Protein AF-A0AAJ1MFQ2-F1 (afdb_monomer)

Solvent-accessible surface area (backbone atoms only — not comparable to full-atom values): 15755 Å² total; per-residue (Å²): 130,86,48,74,68,54,57,50,48,66,67,68,47,83,74,76,91,81,82,83,78,86,88,70,93,84,74,52,62,69,73,56,49,55,55,45,68,79,40,50,84,77,40,92,78,50,59,93,95,64,61,63,75,52,48,48,46,32,35,30,49,16,36,54,46,47,71,32,80,90,41,64,89,54,57,68,78,81,45,39,71,62,48,48,60,45,40,79,73,59,38,75,91,30,86,70,53,60,92,68,34,49,67,46,18,49,52,26,22,54,52,36,48,70,70,41,69,79,72,70,74,81,58,57,46,52,70,67,58,29,52,50,54,44,50,38,46,50,44,37,54,50,30,40,52,49,47,56,56,58,39,63,75,67,53,71,70,69,65,27,54,54,52,52,52,51,48,55,48,42,51,52,54,40,56,51,50,50,51,52,36,46,76,38,59,20,77,74,74,76,82,66,88,32,83,73,56,58,68,62,44,61,70,64,61,67,69,65,55,97,63,84,57,71,66,48,39,50,51,53,46,41,54,36,42,51,57,34,36,53,38,39,57,58,53,65,73,45,97,60,60,67,74,57,45,54,50,47,51,56,50,38,53,52,39,50,53,52,44,51,52,52,54,49,44,56,74,76,76,106

Nearest PDB structures (foldseek):
  4dyu-assembly1_K  TM=7.397E-01  e=1.816E-01  Yersinia pestis KIM10+
  4dyu-assembly1_H  TM=8.228E-01  e=3.560E-01  Yersinia pestis KIM10+
  7tmv-assembly1_B  TM=7.861E-01  e=3.112E-01  Klebsiella pneumoniae subsp. pneumoniae HS11286
  2gs4-assembly1_A  TM=7.897E-01  e=3.724E-01  Escherichia coli
  1moj-assembly1_A  TM=5.820E-01  e=1.212E-01  Halobacterium salinarum

pLDDT: mean 73.15, std 17.74, range [26.27, 94.06]

Foldseek 3Di:
DQDPVNVVVVVPPDDDPDDDDDDDDDQDPVVQLVVCQVPVCVDPLDDPPDHCLLQSLLLSLLLVQLVDPVCVPPDCVVCLVVSQVVCVVRSVPHPDHCVSRVVSSNVSNVVNCVVVPSDPPQLQPDPVLLVLLLVLLLLLVLLLVLLVVLCVVNDDDPLSVLSVVVSVVSVVLSVVSQVVCVVNNRDRDDPPPPPPVSVVPVVVVVLPPPDDDSVSSLVSNLVSLVVSLVSLVVSLPDPDDPVNNVSSVVVSVVSVVSNVVSVVCVVPVD

Sequence (270 aa):
MPTVLSNLWQKAKPARPGVMYPSTPRKLGEPVDAYWHDRYFLEPYFVPGRGYDQYRPAYALGWKASLSPEHAQQDFESAEARLEERWEQERGGSLLHWNQVREAVEASWLQARRRTPAQPAASTLELQTTALLNAVLALGRQAHVRLGECMDPMPQGLIGQVLARHFNASQVLVDDLERAIDANGGVVLPVRDSRAALRRNAFWDGLLGREEGADYVLDQAESCQQQWLSAYEAAEQARLPRALSEILHRQSLMLRGHIEAIHWLRRYML

Secondary structure (DSSP, 8-state):
---HHHHHHHHHSPPPS--PPPP----S-HHHHHHHHTTGGGSTT--TT--HHHHHHHHHHHHHHHT-GGGTT--HHHHHHHHHHHHHHH-TT----HHHHHHHHHHHHHHHHHHS-S--------HHHHHHHHHHHHHHHHHHHHHHHHTSSPPPHHHHHHHHHHHHHHHHHHHHHHHHHHHTT--PPP---THHHHTT-HHHHHT--S--SHHHHHHHHHHHHHHHHHHHHHHHTS---HHHHHHHHHHHHHHHHHHHHHHHHHHHH-

Structure (mmCIF, N/CA/C/O backbone):
data_AF-A0AAJ1MFQ2-F1
#
_entry.id   AF-A0AAJ1MFQ2-F1
#
loop_
_atom_site.group_PDB
_atom_site.id
_atom_site.type_symbol
_atom_site.label_atom_id
_atom_site.label_alt_id
_atom_site.label_comp_id
_atom_site.label_asym_id
_atom_site.label_entity_id
_atom_site.label_seq_id
_atom_site.pdbx_PDB_ins_code
_atom_site.Cartn_x
_atom_site.Cartn_y
_atom_site.Cartn_z
_atom_site.occupancy
_atom_site.B_iso_or_equiv
_atom_site.auth_seq_id
_atom_site.auth_comp_id
_atom_site.auth_asym_id
_atom_site.auth_atom_id
_atom_site.pdbx_PDB_model_num
ATOM 1 N N . MET A 1 1 ? 9.125 9.462 -32.728 1.00 34.38 1 MET A N 1
ATOM 2 C CA . MET A 1 1 ? 7.720 9.250 -32.318 1.00 34.38 1 MET A CA 1
ATOM 3 C C . MET A 1 1 ? 7.716 8.913 -30.837 1.00 34.38 1 MET A C 1
ATOM 5 O O . MET A 1 1 ? 8.451 8.001 -30.478 1.00 34.38 1 MET A O 1
ATOM 9 N N . PRO A 1 2 ? 6.999 9.649 -29.972 1.00 37.97 2 PRO A N 1
ATOM 10 C CA . PRO A 1 2 ? 6.938 9.313 -28.552 1.00 37.97 2 PRO A CA 1
ATOM 11 C C . PRO A 1 2 ? 6.258 7.949 -28.374 1.00 37.97 2 PRO A C 1
ATOM 13 O O . PRO A 1 2 ? 5.146 7.727 -28.851 1.00 37.97 2 PRO A O 1
ATOM 16 N N . THR A 1 3 ? 6.962 7.013 -27.739 1.00 45.00 3 THR A N 1
ATOM 17 C CA . THR A 1 3 ? 6.484 5.651 -27.473 1.00 45.00 3 THR A CA 1
ATOM 18 C C . THR A 1 3 ? 5.290 5.689 -26.516 1.00 45.00 3 THR A C 1
ATOM 20 O O . THR A 1 3 ? 5.179 6.596 -25.692 1.00 45.00 3 THR A O 1
ATOM 23 N N . VAL A 1 4 ? 4.420 4.677 -26.562 1.00 37.88 4 VAL A N 1
ATOM 24 C CA . VAL A 1 4 ? 3.258 4.528 -25.659 1.00 37.88 4 VAL A CA 1
ATOM 25 C C . VAL A 1 4 ? 3.642 4.732 -24.181 1.00 37.88 4 VAL A C 1
ATOM 27 O O . VAL A 1 4 ? 2.923 5.403 -23.448 1.00 37.88 4 VAL A O 1
ATOM 30 N N . LEU A 1 5 ? 4.828 4.267 -23.772 1.00 32.31 5 LEU A N 1
ATOM 31 C CA . LEU A 1 5 ? 5.380 4.450 -22.422 1.00 32.31 5 LEU A CA 1
ATOM 32 C C . LEU A 1 5 ? 5.738 5.914 -22.083 1.00 32.31 5 LEU A C 1
ATOM 34 O O . LEU A 1 5 ? 5.529 6.345 -20.954 1.00 32.31 5 LEU A O 1
ATOM 38 N N . SER A 1 6 ? 6.203 6.704 -23.056 1.00 35.91 6 SER A N 1
ATOM 39 C CA . SER A 1 6 ? 6.508 8.136 -22.883 1.00 35.91 6 SER A CA 1
ATOM 40 C C . SER A 1 6 ? 5.231 8.963 -22.685 1.00 35.91 6 SER A C 1
ATOM 42 O O . SER A 1 6 ? 5.178 9.842 -21.824 1.00 35.91 6 SER A O 1
ATOM 44 N N . ASN A 1 7 ? 4.161 8.611 -23.404 1.00 38.31 7 ASN A N 1
ATOM 45 C CA . ASN A 1 7 ? 2.847 9.238 -23.244 1.00 38.31 7 ASN A CA 1
ATOM 46 C C . ASN A 1 7 ? 2.175 8.860 -21.913 1.00 38.31 7 ASN A C 1
ATOM 48 O O . ASN A 1 7 ? 1.492 9.688 -21.311 1.00 38.31 7 ASN A O 1
ATOM 52 N N . LEU A 1 8 ? 2.372 7.626 -21.435 1.00 37.34 8 LEU A N 1
ATOM 53 C CA . LEU A 1 8 ? 1.883 7.190 -20.124 1.00 37.34 8 LEU A CA 1
ATOM 54 C C . LEU A 1 8 ? 2.630 7.891 -18.980 1.00 37.34 8 LEU A C 1
ATOM 56 O O . LEU A 1 8 ? 1.993 8.322 -18.023 1.00 37.34 8 LEU A O 1
ATOM 60 N N . TRP A 1 9 ? 3.941 8.105 -19.112 1.00 37.09 9 TRP A N 1
ATOM 61 C CA . TRP A 1 9 ? 4.741 8.856 -18.138 1.00 37.09 9 TRP A CA 1
ATOM 62 C C . TRP A 1 9 ? 4.375 10.348 -18.083 1.00 37.09 9 TRP A C 1
ATOM 64 O O . TRP A 1 9 ? 4.228 10.909 -17.000 1.00 37.09 9 TRP A O 1
ATOM 74 N N . GLN A 1 10 ? 4.128 10.991 -19.231 1.00 42.00 10 GLN A N 1
ATOM 75 C CA . GLN A 1 10 ? 3.648 12.381 -19.256 1.00 42.00 10 GLN A CA 1
ATOM 76 C C . GLN A 1 10 ? 2.277 12.552 -18.584 1.00 42.00 10 GLN A C 1
ATOM 78 O O . GLN A 1 10 ? 2.027 13.593 -17.980 1.00 42.00 10 GLN A O 1
ATOM 83 N N . LYS A 1 11 ? 1.407 11.536 -18.665 1.00 41.75 11 LYS A N 1
ATOM 84 C CA . LYS A 1 11 ? 0.091 11.520 -18.005 1.00 41.75 11 LYS A CA 1
ATOM 85 C C . LYS A 1 11 ? 0.152 11.167 -16.517 1.00 41.75 11 LYS A C 1
ATOM 87 O O . LYS A 1 11 ? -0.682 11.652 -15.764 1.00 41.75 11 LYS A O 1
ATOM 92 N N . ALA A 1 12 ? 1.112 10.340 -16.103 1.00 33.56 12 ALA A N 1
ATOM 93 C CA . ALA A 1 12 ? 1.303 9.923 -14.711 1.00 33.56 12 ALA A CA 1
ATOM 94 C C . ALA A 1 12 ? 2.086 10.944 -13.867 1.00 33.56 12 ALA A C 1
ATOM 96 O O . ALA A 1 12 ? 2.207 10.789 -12.653 1.00 33.56 12 ALA A O 1
ATOM 97 N N . LYS A 1 13 ? 2.619 11.998 -14.494 1.00 31.72 13 LYS A N 1
ATOM 98 C CA . LYS A 1 13 ? 3.282 13.098 -13.795 1.00 31.72 13 LYS A CA 1
ATOM 99 C C . LYS A 1 13 ? 2.280 13.760 -12.834 1.00 31.72 13 LYS A C 1
ATOM 101 O O . LYS A 1 13 ? 1.165 14.058 -13.267 1.00 31.72 13 LYS A O 1
ATOM 106 N N . PRO A 1 14 ? 2.636 14.013 -11.559 1.00 31.67 14 PRO A N 1
ATOM 107 C CA . PRO A 1 14 ? 1.707 14.616 -10.613 1.00 31.67 14 PRO A CA 1
ATOM 108 C C . PRO A 1 14 ? 1.209 15.954 -11.163 1.00 31.67 14 PRO A C 1
ATOM 110 O O . PRO A 1 14 ? 1.996 16.839 -11.516 1.00 31.67 14 PRO A O 1
ATOM 113 N N . ALA A 1 15 ? -0.113 16.071 -11.284 1.00 37.47 15 ALA A N 1
ATOM 114 C CA . ALA A 1 15 ? -0.756 17.290 -11.736 1.00 37.47 15 ALA A CA 1
ATOM 115 C C . ALA A 1 15 ? -0.402 18.440 -10.784 1.00 37.47 15 ALA A C 1
ATOM 117 O O . ALA A 1 15 ? -0.346 18.268 -9.564 1.00 37.47 15 ALA A O 1
ATOM 118 N N . ARG A 1 16 ? -0.178 19.635 -11.342 1.00 31.39 16 ARG A N 1
ATOM 119 C CA . ARG A 1 16 ? -0.080 20.854 -10.533 1.00 31.39 16 ARG A CA 1
ATOM 120 C C . ARG A 1 16 ? -1.364 20.986 -9.698 1.00 31.39 16 ARG A C 1
ATOM 122 O O . ARG A 1 16 ? -2.448 20.813 -10.260 1.00 31.39 16 ARG A O 1
ATOM 129 N N . PRO A 1 17 ? -1.271 21.298 -8.397 1.00 31.97 17 PRO A N 1
ATOM 130 C CA . PRO A 1 17 ? -2.449 21.438 -7.553 1.00 31.97 17 PRO A CA 1
ATOM 131 C C . PRO A 1 17 ? -3.255 22.643 -8.042 1.00 31.97 17 PRO A C 1
ATOM 133 O O . PRO A 1 17 ? -2.785 23.774 -7.943 1.00 31.97 17 PRO A O 1
ATOM 136 N N . GLY A 1 18 ? -4.439 22.416 -8.618 1.00 37.75 18 GLY A N 1
ATOM 137 C CA . GLY A 1 18 ? -5.292 23.539 -9.012 1.00 37.75 18 GLY A CA 1
ATOM 138 C C . GLY A 1 18 ? -6.350 23.321 -10.088 1.00 37.75 18 GLY A C 1
ATOM 139 O O . GLY A 1 18 ? -6.697 24.300 -10.739 1.00 37.75 18 GLY A O 1
ATOM 140 N N . VAL A 1 19 ? -6.892 22.116 -10.299 1.00 32.09 19 VAL A N 1
ATOM 141 C CA . VAL A 1 19 ? -8.081 21.979 -11.163 1.00 32.09 19 VAL A CA 1
ATOM 142 C C . VAL A 1 19 ? -9.198 21.266 -10.412 1.00 32.09 19 VAL A C 1
ATOM 144 O O . VAL A 1 19 ? -9.144 20.073 -10.134 1.00 32.09 19 VAL A O 1
ATOM 147 N N . MET A 1 20 ? -10.182 22.077 -10.041 1.00 26.27 20 MET A N 1
ATOM 148 C CA . MET A 1 20 ? -11.400 21.763 -9.308 1.00 26.27 20 MET A CA 1
ATOM 149 C C . MET A 1 20 ? -12.446 21.196 -10.283 1.00 26.27 20 MET A C 1
ATOM 151 O O . MET A 1 20 ? -12.723 21.821 -11.307 1.00 26.27 20 MET A O 1
ATOM 155 N N . TYR A 1 21 ? -13.029 20.032 -9.981 1.00 29.11 21 TYR A N 1
ATOM 156 C CA . TYR A 1 21 ? -14.172 19.494 -10.730 1.00 29.11 21 TYR A CA 1
ATOM 157 C C . TYR A 1 21 ? -15.498 20.048 -10.178 1.00 29.11 21 TYR A C 1
ATOM 159 O O . TYR A 1 21 ? -15.615 20.247 -8.966 1.00 29.11 21 TYR A O 1
ATOM 167 N N . PRO A 1 22 ? -16.499 20.311 -11.042 1.00 31.11 22 PRO A N 1
ATOM 168 C CA . PRO A 1 22 ? -17.776 20.877 -10.629 1.00 31.11 22 PRO A CA 1
ATOM 169 C C . PRO A 1 22 ? -18.637 19.873 -9.850 1.00 31.11 22 PRO A C 1
ATOM 171 O O . PRO A 1 22 ? -18.707 18.684 -10.155 1.00 31.11 22 PRO A O 1
ATOM 174 N N . SER A 1 23 ? -19.301 20.410 -8.832 1.00 37.22 23 SER A N 1
ATOM 175 C CA . SER A 1 23 ? -20.054 19.734 -7.779 1.00 37.22 23 SER A CA 1
ATOM 176 C C . SER A 1 23 ? -21.233 18.886 -8.278 1.00 37.22 23 SER A C 1
ATOM 178 O O . SER A 1 23 ? -22.144 19.390 -8.930 1.00 37.22 23 SER A O 1
ATOM 180 N N . THR A 1 24 ? -21.277 17.620 -7.860 1.00 32.47 24 THR A N 1
ATOM 181 C CA . THR A 1 24 ? -22.464 16.737 -7.878 1.00 32.47 24 THR A CA 1
ATOM 182 C C . THR A 1 24 ? -22.773 16.337 -6.425 1.00 32.47 24 THR A C 1
ATOM 184 O O . THR A 1 24 ? -21.846 16.273 -5.613 1.00 32.47 24 THR A O 1
ATOM 187 N N . PRO A 1 25 ? -24.045 16.149 -6.021 1.00 35.34 25 PRO A N 1
ATOM 188 C CA . PRO A 1 25 ? -24.422 16.156 -4.611 1.00 35.34 25 PRO A CA 1
ATOM 189 C C . PRO A 1 25 ? -23.747 15.026 -3.820 1.00 35.34 25 PRO A C 1
ATOM 191 O O . PRO A 1 25 ? -23.777 13.850 -4.173 1.00 35.34 25 PRO A O 1
ATOM 194 N N . ARG A 1 26 ? -23.119 15.447 -2.725 1.00 45.84 26 ARG A N 1
ATOM 195 C CA . ARG A 1 26 ? -22.241 14.701 -1.822 1.00 45.84 26 ARG A CA 1
ATOM 196 C C . ARG A 1 26 ? -23.046 13.722 -0.960 1.00 45.84 26 ARG A C 1
ATOM 198 O O . ARG A 1 26 ? -23.895 14.193 -0.209 1.00 45.84 26 ARG A O 1
ATOM 205 N N . LYS A 1 27 ? -22.761 12.407 -1.010 1.00 52.34 27 LYS A N 1
ATOM 206 C CA . LYS A 1 27 ? -23.030 11.439 0.091 1.00 52.34 27 LYS A CA 1
ATOM 207 C C . LYS A 1 27 ? -22.386 10.050 -0.112 1.00 52.34 27 LYS A C 1
ATOM 209 O O . LYS A 1 27 ? -23.034 9.016 -0.014 1.00 52.34 27 LYS A O 1
ATOM 214 N N . LEU A 1 28 ? -21.076 10.054 -0.307 1.00 51.44 28 LEU A N 1
ATOM 215 C CA . LEU A 1 28 ? -20.120 9.011 0.078 1.00 51.44 28 LEU A CA 1
ATOM 216 C C . LEU A 1 28 ? -18.816 9.783 0.349 1.00 51.44 28 LEU A C 1
ATOM 218 O O . LEU A 1 28 ? -18.631 10.849 -0.245 1.00 51.44 28 LEU A O 1
ATOM 222 N N . GLY A 1 29 ? -17.960 9.367 1.289 1.00 60.44 29 GLY A N 1
ATOM 223 C CA . GLY A 1 29 ? -16.650 10.023 1.401 1.00 60.44 29 GLY A CA 1
ATOM 224 C C . GLY A 1 29 ? -15.985 9.940 0.026 1.00 60.44 29 GLY A C 1
ATOM 225 O O . GLY A 1 29 ? -15.919 8.839 -0.505 1.00 60.44 29 GLY A O 1
ATOM 226 N N . GLU A 1 30 ? -15.569 11.055 -0.583 1.00 55.62 30 GLU A N 1
ATOM 227 C CA . GLU A 1 30 ? -14.939 11.076 -1.921 1.00 55.62 30 GLU A CA 1
ATOM 228 C C . GLU A 1 30 ? -13.941 9.920 -2.164 1.00 55.62 30 GLU A C 1
ATOM 230 O O . GLU A 1 30 ? -14.039 9.274 -3.209 1.00 55.62 30 GLU A O 1
ATOM 235 N N . PRO A 1 31 ? -13.063 9.547 -1.204 1.00 63.38 31 PRO A N 1
ATOM 236 C CA . PRO A 1 31 ? -12.177 8.390 -1.376 1.00 63.38 31 PRO A CA 1
ATOM 237 C C . PRO A 1 31 ? -12.881 7.020 -1.424 1.00 63.38 31 PRO A C 1
ATOM 239 O O . PRO A 1 31 ? -12.347 6.080 -2.007 1.00 63.38 31 PRO A O 1
ATOM 242 N N . VAL A 1 32 ? -14.056 6.865 -0.812 1.00 67.94 32 VAL A N 1
ATOM 243 C CA . VAL A 1 32 ? -14.838 5.615 -0.804 1.00 67.94 32 VAL A CA 1
ATOM 244 C C . VAL A 1 32 ? -15.626 5.452 -2.107 1.00 67.94 32 VAL A C 1
ATOM 246 O O . VAL A 1 32 ? -15.706 4.341 -2.622 1.00 67.94 32 VAL A O 1
ATOM 249 N N . ASP A 1 33 ? -16.148 6.543 -2.673 1.00 74.31 33 ASP A N 1
ATOM 250 C CA . ASP A 1 33 ? -16.842 6.518 -3.971 1.00 74.31 33 ASP A CA 1
ATOM 251 C C . ASP A 1 33 ? -15.877 6.151 -5.099 1.00 74.31 33 ASP A C 1
ATOM 253 O O . ASP A 1 33 ? -16.145 5.223 -5.855 1.00 74.31 33 ASP A O 1
ATOM 257 N N . ALA A 1 34 ? -14.704 6.793 -5.143 1.00 70.88 34 ALA A N 1
ATOM 258 C CA . ALA A 1 34 ? -13.649 6.442 -6.093 1.00 70.88 34 ALA A CA 1
ATOM 259 C C . ALA A 1 34 ? -13.183 4.984 -5.917 1.00 70.88 34 ALA A C 1
ATOM 261 O O . ALA A 1 34 ? -13.040 4.248 -6.889 1.00 70.88 34 ALA A O 1
ATOM 262 N N . TYR A 1 35 ? -13.016 4.533 -4.666 1.00 76.38 35 TYR A N 1
ATOM 263 C CA . TYR A 1 35 ? -12.590 3.163 -4.369 1.00 76.38 35 TYR A CA 1
ATOM 264 C C . TYR A 1 35 ? -13.527 2.102 -4.958 1.00 76.38 35 TYR A C 1
ATOM 266 O O . TYR A 1 35 ? -13.032 1.109 -5.498 1.00 76.38 35 TYR A O 1
ATOM 274 N N . TRP A 1 36 ? -14.843 2.292 -4.814 1.00 82.38 36 TRP A N 1
ATOM 275 C CA . TRP A 1 36 ? -15.850 1.352 -5.308 1.00 82.38 36 TRP A CA 1
ATOM 276 C C . TRP A 1 36 ? -16.109 1.511 -6.804 1.00 82.38 36 TRP A C 1
ATOM 278 O O . TRP A 1 36 ? -16.309 0.505 -7.482 1.00 82.38 36 TRP A O 1
ATOM 288 N N . HIS A 1 37 ? -16.028 2.729 -7.340 1.00 80.19 37 HIS A N 1
ATOM 289 C CA . HIS A 1 37 ? -16.146 2.976 -8.777 1.00 80.19 37 HIS A CA 1
ATOM 290 C C . HIS A 1 37 ? -15.127 2.168 -9.592 1.00 80.19 37 HIS A C 1
ATOM 292 O O . HIS A 1 37 ? -15.478 1.565 -10.605 1.00 80.19 37 HIS A O 1
ATOM 298 N N . ASP A 1 38 ? -13.893 2.071 -9.099 1.00 77.56 38 ASP A N 1
ATOM 299 C CA . ASP A 1 38 ? -12.813 1.351 -9.778 1.00 77.56 38 ASP A CA 1
ATOM 300 C C . ASP A 1 38 ? -12.847 -0.173 -9.560 1.00 77.56 38 ASP A C 1
ATOM 302 O O . ASP A 1 38 ? -12.045 -0.892 -10.156 1.00 77.56 38 ASP A O 1
ATOM 306 N N . ARG A 1 39 ? -13.720 -0.685 -8.679 1.00 78.19 39 ARG A N 1
ATOM 307 C CA . ARG A 1 39 ? -13.686 -2.092 -8.231 1.00 78.19 39 ARG A CA 1
ATOM 308 C C . ARG A 1 39 ? -14.999 -2.852 -8.345 1.00 78.19 39 ARG A C 1
ATOM 310 O O . ARG A 1 39 ? -14.944 -4.072 -8.400 1.00 78.19 39 ARG A O 1
ATOM 317 N N . TYR A 1 40 ? -16.154 -2.186 -8.416 1.00 74.88 40 TYR A N 1
ATOM 318 C CA . TYR A 1 40 ? -17.465 -2.854 -8.363 1.00 74.88 40 TYR A CA 1
ATOM 319 C C . TYR A 1 40 ? -17.640 -3.966 -9.409 1.00 74.88 40 TYR A C 1
ATOM 321 O O . TYR A 1 40 ? -18.332 -4.939 -9.151 1.00 74.88 40 TYR A O 1
ATOM 329 N N . PHE A 1 41 ? -17.002 -3.847 -10.577 1.00 71.25 41 PHE A N 1
ATOM 330 C CA . PHE A 1 41 ? -17.067 -4.839 -11.655 1.00 71.25 41 PHE A CA 1
ATOM 331 C C . PHE A 1 41 ? -16.220 -6.099 -11.403 1.00 71.25 41 PHE A C 1
ATOM 333 O O . PHE A 1 41 ? -16.345 -7.073 -12.141 1.00 71.25 41 PHE A O 1
ATOM 340 N N . LEU A 1 42 ? -15.337 -6.077 -10.400 1.00 71.19 42 LEU A N 1
ATOM 341 C CA . LEU A 1 42 ? -14.524 -7.219 -9.963 1.00 71.19 42 LEU A CA 1
ATOM 342 C C . LEU A 1 42 ? -15.222 -8.050 -8.882 1.00 71.19 42 LEU A C 1
ATOM 344 O O . LEU A 1 42 ? -14.717 -9.100 -8.489 1.00 71.19 42 LEU A O 1
ATOM 348 N N . GLU A 1 43 ? -16.347 -7.562 -8.369 1.00 76.12 43 GLU A N 1
ATOM 349 C CA . GLU A 1 43 ? -17.030 -8.163 -7.236 1.00 76.12 43 GLU A CA 1
ATOM 350 C C . GLU A 1 43 ? -17.927 -9.335 -7.679 1.00 76.12 43 GLU A C 1
ATOM 352 O O . GLU A 1 43 ? -18.533 -9.266 -8.752 1.00 76.12 43 GLU A O 1
ATOM 357 N N . PRO A 1 44 ? -18.069 -10.405 -6.871 1.00 72.56 44 PRO A N 1
ATOM 358 C CA . PRO A 1 44 ? -18.814 -11.611 -7.261 1.00 72.56 44 PRO A CA 1
ATOM 359 C C . PRO A 1 44 ? -20.294 -11.374 -7.600 1.00 72.56 44 PRO A C 1
ATOM 361 O O . PRO A 1 44 ? -20.872 -12.108 -8.399 1.00 72.56 44 PRO A O 1
ATOM 364 N N . TYR A 1 45 ? -20.896 -10.335 -7.020 1.00 78.75 45 TYR A N 1
ATOM 365 C CA . TYR A 1 45 ? -22.289 -9.926 -7.228 1.00 78.75 45 TYR A CA 1
ATOM 366 C C . TYR A 1 45 ? -22.488 -8.977 -8.422 1.00 78.75 45 TYR A C 1
ATOM 368 O O . TYR A 1 45 ? -23.603 -8.503 -8.681 1.00 78.75 45 TYR A O 1
ATOM 376 N N . PHE A 1 46 ? -21.421 -8.649 -9.155 1.00 74.88 46 PHE A N 1
ATOM 377 C CA . PHE A 1 46 ? -21.528 -7.826 -10.349 1.00 74.88 46 PHE A CA 1
ATOM 378 C C . PHE A 1 46 ? -22.270 -8.564 -11.466 1.00 74.88 46 PHE A C 1
ATOM 380 O O . PHE A 1 46 ? -21.941 -9.693 -11.827 1.00 74.88 46 PHE A O 1
ATOM 387 N N . VAL A 1 47 ? -23.248 -7.886 -12.070 1.00 70.69 47 VAL A N 1
ATOM 388 C CA . VAL A 1 47 ? -23.963 -8.390 -13.245 1.00 70.69 47 VAL A CA 1
ATOM 389 C C . VAL A 1 47 ? -23.559 -7.566 -14.472 1.00 70.69 47 VAL A C 1
ATOM 391 O O . VAL A 1 47 ? -23.776 -6.347 -14.473 1.00 70.69 47 VAL A O 1
ATOM 394 N N . PRO A 1 48 ? -23.024 -8.201 -15.535 1.00 61.31 48 PRO A N 1
ATOM 395 C CA . PRO A 1 48 ? -22.657 -7.516 -16.770 1.00 61.31 48 PRO A CA 1
ATOM 396 C C . PRO A 1 48 ? -23.803 -6.676 -17.351 1.00 61.31 48 PRO A C 1
ATOM 398 O O . PRO A 1 48 ? -24.960 -7.090 -17.353 1.00 61.31 48 PRO A O 1
ATOM 401 N N . GLY A 1 49 ? -23.471 -5.489 -17.867 1.00 65.31 49 GLY A N 1
ATOM 402 C CA . GLY A 1 49 ? -24.443 -4.553 -18.447 1.00 65.31 49 GLY A CA 1
ATOM 403 C C . GLY A 1 49 ? -25.059 -3.561 -17.453 1.00 65.31 49 GLY A C 1
ATOM 404 O O . GLY A 1 49 ? -25.848 -2.711 -17.861 1.00 65.31 49 GLY A O 1
ATOM 405 N N . ARG A 1 50 ? -24.689 -3.615 -16.168 1.00 72.31 50 ARG A N 1
ATOM 406 C CA . ARG A 1 50 ? -25.106 -2.631 -15.158 1.00 72.31 50 ARG A CA 1
ATOM 407 C C . ARG A 1 50 ? -23.994 -1.630 -14.870 1.00 72.31 50 ARG A C 1
ATOM 409 O O . ARG A 1 50 ? -22.861 -2.013 -14.602 1.00 72.31 50 ARG A O 1
ATOM 416 N N . GLY A 1 51 ? -24.331 -0.344 -14.908 1.00 75.25 51 GLY A N 1
ATOM 417 C CA . GLY A 1 51 ? -23.402 0.730 -14.559 1.00 75.25 51 GLY A CA 1
ATOM 418 C C . GLY A 1 51 ? -23.252 0.912 -13.048 1.00 75.25 51 GLY A C 1
ATOM 419 O O . GLY A 1 51 ? -24.149 0.565 -12.276 1.00 75.25 51 GLY A O 1
ATOM 420 N N . TYR A 1 52 ? -22.137 1.521 -12.638 1.00 78.06 52 TYR A N 1
ATOM 421 C CA . TYR A 1 52 ? -21.832 1.822 -11.235 1.00 78.06 52 TYR A CA 1
ATOM 422 C C . TYR A 1 52 ? -22.955 2.583 -10.518 1.00 78.06 52 TYR A C 1
ATOM 424 O O . TYR A 1 52 ? -23.232 2.294 -9.359 1.00 78.06 52 TYR A O 1
ATOM 432 N N . ASP A 1 53 ? -23.660 3.490 -11.200 1.00 83.44 53 ASP A N 1
ATOM 433 C CA . ASP A 1 53 ? -24.743 4.291 -10.608 1.00 83.44 53 ASP A CA 1
ATOM 434 C C . ASP A 1 53 ? -25.869 3.449 -9.989 1.00 83.44 53 ASP A C 1
ATOM 436 O O . ASP A 1 53 ? -26.553 3.902 -9.074 1.00 83.44 53 ASP A O 1
ATOM 440 N N . GLN A 1 54 ? -26.041 2.205 -10.447 1.00 83.12 54 GLN A N 1
ATOM 441 C CA . GLN A 1 54 ? -27.018 1.265 -9.896 1.00 83.12 54 GLN A CA 1
ATOM 442 C C . GLN A 1 54 ? -26.573 0.678 -8.544 1.00 83.12 54 GLN A C 1
ATOM 444 O O . GLN A 1 54 ? -27.416 0.376 -7.699 1.00 83.12 54 GLN A O 1
ATOM 449 N N . TYR A 1 55 ? -25.261 0.555 -8.322 1.00 83.31 55 TYR A N 1
ATOM 450 C CA . TYR A 1 55 ? -24.643 -0.011 -7.114 1.00 83.31 55 TYR A CA 1
ATOM 451 C C . TYR A 1 55 ? -24.156 1.058 -6.132 1.00 83.31 55 TYR A C 1
ATOM 453 O O . TYR A 1 55 ? -24.101 0.831 -4.926 1.00 83.31 55 TYR A O 1
ATOM 461 N N . ARG A 1 56 ? -23.846 2.256 -6.629 1.00 86.50 56 ARG A N 1
ATOM 462 C CA . ARG A 1 56 ? -23.397 3.410 -5.848 1.00 86.50 56 ARG A CA 1
ATOM 463 C C . ARG A 1 56 ? -24.245 3.694 -4.597 1.00 86.50 56 ARG A C 1
ATOM 465 O O . ARG A 1 56 ? -23.651 3.853 -3.527 1.00 86.50 56 ARG A O 1
ATOM 472 N N . PRO A 1 57 ? -25.596 3.731 -4.650 1.00 89.56 57 PRO A N 1
ATOM 473 C CA . PRO A 1 57 ? -26.392 3.949 -3.442 1.00 89.56 57 PRO A CA 1
ATOM 474 C C . PRO A 1 57 ? -26.253 2.806 -2.423 1.00 89.56 57 PRO A C 1
ATOM 476 O O . PRO A 1 57 ? -26.340 3.064 -1.224 1.00 89.56 57 PRO A O 1
ATOM 479 N N . ALA A 1 58 ? -25.973 1.575 -2.863 1.00 89.38 58 ALA A N 1
ATOM 480 C CA . ALA A 1 58 ? -25.788 0.425 -1.977 1.00 89.38 58 ALA A CA 1
ATOM 481 C C . ALA A 1 58 ? -24.465 0.540 -1.208 1.00 89.38 58 ALA A C 1
ATOM 483 O O . ALA A 1 58 ? -24.429 0.411 0.018 1.00 89.38 58 ALA A O 1
ATOM 484 N N . TYR A 1 59 ? -23.390 0.915 -1.907 1.00 88.19 59 TYR A N 1
ATOM 485 C CA . TYR A 1 59 ? -22.111 1.208 -1.266 1.00 88.19 59 TYR A CA 1
ATOM 486 C C . TYR A 1 59 ? -22.216 2.377 -0.285 1.00 88.19 59 TYR A C 1
ATOM 488 O O . TYR A 1 59 ? -21.666 2.317 0.819 1.00 88.19 59 TYR A O 1
ATOM 496 N N . ALA A 1 60 ? -22.966 3.422 -0.642 1.00 86.19 60 ALA A N 1
ATOM 497 C CA . ALA A 1 60 ? -23.219 4.542 0.253 1.00 86.19 60 ALA A CA 1
ATOM 498 C C . ALA A 1 60 ? -24.015 4.135 1.502 1.00 86.19 60 ALA A C 1
ATOM 500 O O . ALA A 1 60 ? -23.694 4.597 2.599 1.00 86.19 60 ALA A O 1
ATOM 501 N N . LEU A 1 61 ? -25.024 3.272 1.354 1.00 88.12 61 LEU A N 1
ATOM 502 C CA . LEU A 1 61 ? -25.831 2.762 2.460 1.00 88.12 61 LEU A CA 1
ATOM 503 C C . LEU A 1 61 ? -24.978 1.965 3.456 1.00 88.12 61 LEU A C 1
ATOM 505 O O . LEU A 1 61 ? -24.986 2.287 4.644 1.00 88.12 61 LEU A O 1
ATOM 509 N N . GLY A 1 62 ? -24.189 0.998 2.976 1.00 87.25 62 GLY A N 1
ATOM 510 C CA . GLY A 1 62 ? -23.336 0.168 3.837 1.00 87.25 62 GLY A CA 1
ATOM 511 C C . GLY A 1 62 ? -22.252 0.974 4.554 1.00 87.25 62 GLY A C 1
ATOM 512 O O . GLY A 1 62 ? -22.022 0.795 5.751 1.00 87.25 62 GLY A O 1
ATOM 513 N N . TRP A 1 63 ? -21.656 1.951 3.862 1.00 84.88 63 TRP A N 1
ATOM 514 C CA . TRP A 1 63 ? -20.700 2.877 4.470 1.00 84.88 63 TRP A CA 1
ATOM 515 C C . TRP A 1 63 ? -21.350 3.719 5.575 1.00 84.88 63 TRP A C 1
ATOM 517 O O . TRP A 1 63 ? -20.853 3.750 6.697 1.00 84.88 63 TRP A O 1
ATOM 527 N N . LYS A 1 64 ? -22.488 4.375 5.307 1.00 84.81 64 LYS A N 1
ATOM 528 C CA . LYS A 1 64 ? -23.192 5.176 6.326 1.00 84.81 64 LYS A CA 1
ATOM 529 C C . LYS A 1 64 ? -23.596 4.332 7.532 1.00 84.81 64 LYS A C 1
ATOM 531 O O . LYS A 1 64 ? -23.484 4.801 8.658 1.00 84.81 64 LYS A O 1
ATOM 536 N N . ALA A 1 65 ? -24.084 3.117 7.294 1.00 84.94 65 ALA A N 1
ATOM 537 C CA . ALA A 1 65 ? -24.535 2.234 8.357 1.00 84.94 65 ALA A CA 1
ATOM 538 C C . ALA A 1 65 ? -23.388 1.803 9.277 1.00 84.94 65 ALA A C 1
ATOM 540 O O . ALA A 1 65 ? -23.545 1.859 10.492 1.00 84.94 65 ALA A O 1
ATOM 541 N N . SER A 1 66 ? -22.211 1.504 8.721 1.00 81.31 66 SER A N 1
ATOM 542 C CA . SER A 1 66 ? -21.018 1.193 9.519 1.00 81.31 66 SER A CA 1
ATOM 543 C C . SER A 1 66 ? -20.547 2.328 10.438 1.00 81.31 66 SER A C 1
ATOM 545 O O . SER A 1 66 ? -19.921 2.065 11.461 1.00 81.31 66 SER A O 1
ATOM 547 N N . LEU A 1 67 ? -20.844 3.582 10.079 1.00 77.25 67 LEU A N 1
ATOM 548 C CA . LEU A 1 67 ? -20.508 4.769 10.867 1.00 77.25 67 LEU A CA 1
ATOM 549 C C . LEU A 1 67 ? -21.586 5.108 11.905 1.00 77.25 67 LEU A C 1
ATOM 551 O O . LEU A 1 67 ? -21.382 6.004 12.725 1.00 77.25 67 LEU A O 1
ATOM 555 N N . SER A 1 68 ? -22.741 4.436 11.861 1.00 78.19 68 SER A N 1
ATOM 556 C CA . SER A 1 68 ? -23.841 4.703 12.781 1.00 78.19 68 SER A CA 1
ATOM 557 C C . SER A 1 68 ? -23.545 4.091 14.157 1.00 78.19 68 SER A C 1
ATOM 559 O O . SER A 1 68 ? -23.271 2.889 14.238 1.00 78.19 68 SER A O 1
ATOM 561 N N . PRO A 1 69 ? -23.644 4.861 15.260 1.00 71.44 69 PRO A N 1
ATOM 562 C CA . PRO A 1 69 ? -23.408 4.347 16.613 1.00 71.44 69 PRO A CA 1
ATOM 563 C C . PRO A 1 69 ? -24.305 3.160 16.980 1.00 71.44 69 PRO A C 1
ATOM 565 O O . PRO A 1 69 ? -23.894 2.286 17.737 1.00 71.44 69 PRO A O 1
ATOM 568 N N . GLU A 1 70 ? -25.513 3.107 16.414 1.00 72.12 70 GLU A N 1
ATOM 569 C CA . GLU A 1 70 ? -26.491 2.036 16.643 1.00 72.12 70 GLU A CA 1
ATOM 570 C C . GLU A 1 70 ? -26.014 0.661 16.144 1.00 72.12 70 GLU A C 1
ATOM 572 O O . GLU A 1 70 ? -26.414 -0.367 16.680 1.00 72.12 70 GLU A O 1
ATOM 577 N N . HIS A 1 71 ? -25.116 0.650 15.157 1.00 71.75 71 HIS A N 1
ATOM 578 C CA . HIS A 1 71 ? -24.604 -0.553 14.509 1.00 71.75 71 HIS A CA 1
ATOM 579 C C . HIS A 1 71 ? -23.165 -0.890 14.920 1.00 71.75 71 HIS A C 1
ATOM 581 O O . HIS A 1 71 ? -22.608 -1.892 14.470 1.00 71.75 71 HIS A O 1
ATOM 587 N N . ALA A 1 72 ? -22.553 -0.090 15.801 1.00 62.44 72 ALA A N 1
ATOM 588 C CA . ALA A 1 72 ? -21.143 -0.217 16.164 1.00 62.44 72 ALA A CA 1
ATOM 589 C C . ALA A 1 72 ? -20.778 -1.615 16.706 1.00 62.44 72 ALA A C 1
ATOM 591 O O . ALA A 1 72 ? -19.713 -2.147 16.379 1.00 62.44 72 ALA A O 1
ATOM 592 N N . GLN A 1 73 ? -21.678 -2.228 17.485 1.00 68.12 73 GLN A N 1
ATOM 593 C CA . GLN A 1 73 ? -21.499 -3.559 18.087 1.00 68.12 73 GLN A CA 1
ATOM 594 C C . GLN A 1 73 ? -22.269 -4.683 17.378 1.00 68.12 73 GLN A C 1
ATOM 596 O O . GLN A 1 73 ? -22.184 -5.830 17.801 1.00 68.12 73 GLN A O 1
ATOM 601 N N . GLN A 1 74 ? -23.006 -4.381 16.308 1.00 77.69 74 GLN A N 1
ATOM 602 C CA . GLN A 1 74 ? -23.801 -5.377 15.589 1.00 77.69 74 GLN A CA 1
ATOM 603 C C . GLN A 1 74 ? -22.985 -6.015 14.459 1.00 77.69 74 GLN A C 1
ATOM 605 O O . GLN A 1 74 ? -22.052 -5.408 13.919 1.00 77.69 74 GLN A O 1
ATOM 610 N N . ASP A 1 75 ? -23.303 -7.256 14.106 1.00 81.31 75 ASP A N 1
ATOM 611 C CA . ASP A 1 75 ? -22.893 -7.854 12.837 1.00 81.31 75 ASP A CA 1
ATOM 612 C C . ASP A 1 75 ? -23.823 -7.392 11.704 1.00 81.31 75 ASP A C 1
ATOM 614 O O . ASP A 1 75 ? -24.824 -6.706 11.926 1.00 81.31 75 ASP A O 1
ATOM 618 N N . PHE A 1 76 ? -23.435 -7.692 10.463 1.00 82.50 76 PHE A N 1
ATOM 619 C CA . PHE A 1 76 ? -24.229 -7.309 9.298 1.00 82.50 76 PHE A CA 1
ATOM 620 C C . PHE A 1 76 ? -25.599 -8.002 9.308 1.00 82.50 76 PHE A C 1
ATOM 622 O O . PHE A 1 76 ? -26.604 -7.358 9.026 1.00 82.50 76 PHE A O 1
ATOM 629 N N . GLU A 1 77 ? -25.641 -9.273 9.716 1.00 89.12 77 GLU A N 1
ATOM 630 C CA . GLU A 1 77 ? -26.856 -10.093 9.792 1.00 89.12 77 GLU A CA 1
ATOM 631 C C . GLU A 1 77 ? -27.910 -9.471 10.722 1.00 89.12 77 GLU A C 1
ATOM 633 O O . GLU A 1 77 ? -29.073 -9.337 10.346 1.00 89.12 77 GLU A O 1
ATOM 638 N N . SER A 1 78 ? -27.507 -8.986 11.902 1.00 86.62 78 SER A N 1
ATOM 639 C CA . SER A 1 78 ? -28.419 -8.326 12.849 1.00 86.62 78 SER A CA 1
ATOM 640 C C . SER A 1 78 ? -28.949 -6.983 12.343 1.00 86.62 78 SER A C 1
ATOM 642 O O . SER A 1 78 ? -30.025 -6.543 12.752 1.00 86.62 78 SER A O 1
ATOM 644 N N . ALA A 1 79 ? -28.194 -6.299 11.483 1.00 87.50 79 ALA A N 1
ATOM 645 C CA . ALA A 1 79 ? -28.593 -5.020 10.904 1.00 87.50 79 ALA A CA 1
ATOM 646 C C . ALA A 1 79 ? -29.360 -5.171 9.581 1.00 87.50 79 ALA A C 1
ATOM 648 O O . ALA A 1 79 ? -29.952 -4.198 9.111 1.00 87.50 79 ALA A O 1
ATOM 649 N N . GLU A 1 80 ? -29.370 -6.371 8.998 1.00 89.75 80 GLU A N 1
ATOM 65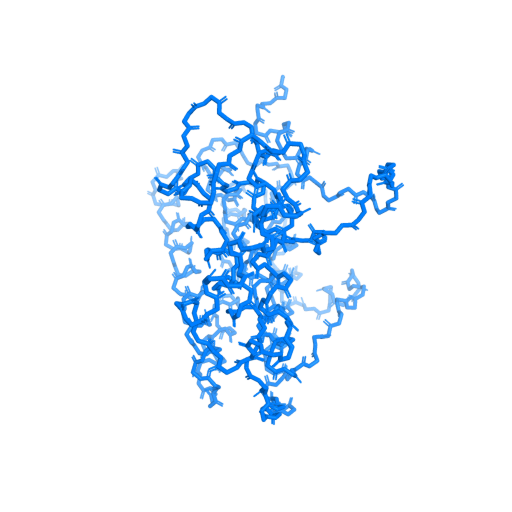0 C CA . GLU A 1 80 ? -29.795 -6.634 7.625 1.00 89.75 80 GLU A CA 1
ATOM 651 C C . GLU A 1 80 ? -31.225 -6.157 7.348 1.00 89.75 80 GLU A C 1
ATOM 653 O O . GLU A 1 80 ? -31.435 -5.357 6.439 1.00 89.75 80 GLU A O 1
ATOM 658 N N . ALA A 1 81 ? -32.187 -6.548 8.190 1.00 90.25 81 ALA A N 1
ATOM 659 C CA . ALA A 1 81 ? -33.597 -6.183 8.022 1.00 90.25 81 ALA A CA 1
ATOM 660 C C . ALA A 1 81 ? -33.812 -4.659 7.990 1.00 90.25 81 ALA A C 1
ATOM 662 O O . ALA A 1 81 ? -34.587 -4.130 7.197 1.00 90.25 81 ALA A O 1
ATOM 663 N N . ARG A 1 82 ? -33.066 -3.919 8.817 1.00 88.25 82 ARG A N 1
ATOM 664 C CA . ARG A 1 82 ? -33.155 -2.455 8.862 1.00 88.25 82 ARG A CA 1
ATOM 665 C C . ARG A 1 82 ? -32.470 -1.801 7.663 1.00 88.25 82 ARG A C 1
ATOM 667 O O . ARG A 1 82 ? -32.876 -0.722 7.234 1.00 88.25 82 ARG A O 1
ATOM 674 N N . LEU A 1 83 ? -31.420 -2.420 7.128 1.00 91.81 83 LEU A N 1
ATOM 675 C CA . LEU A 1 83 ? -30.770 -1.954 5.904 1.00 91.81 83 LEU A CA 1
ATOM 676 C C . LEU A 1 83 ? -31.631 -2.205 4.673 1.00 91.81 83 LEU A C 1
ATOM 678 O O . LEU A 1 83 ? -31.649 -1.349 3.796 1.00 91.81 83 LEU A O 1
ATOM 682 N N . GLU A 1 84 ? -32.363 -3.313 4.632 1.00 94.06 84 GLU A N 1
ATOM 683 C CA . GLU A 1 84 ? -33.334 -3.605 3.579 1.00 94.06 84 GLU A CA 1
ATOM 684 C C . GLU A 1 84 ? -34.430 -2.534 3.525 1.00 94.06 84 GLU A C 1
ATOM 686 O O . GLU A 1 84 ? -34.657 -1.922 2.480 1.00 94.06 84 GLU A O 1
ATOM 691 N N . GLU A 1 85 ? -35.036 -2.204 4.668 1.00 92.19 85 GLU A N 1
ATOM 692 C CA . GLU A 1 85 ? -36.033 -1.129 4.746 1.00 92.19 85 GLU A CA 1
ATOM 693 C C . GLU A 1 85 ? -35.466 0.226 4.296 1.00 92.19 85 GLU A C 1
ATOM 695 O O . GLU A 1 85 ? -36.123 0.992 3.584 1.00 92.19 85 GLU A O 1
ATOM 700 N N . ARG A 1 86 ? -34.225 0.532 4.694 1.00 89.75 86 ARG A N 1
ATOM 701 C CA . ARG A 1 86 ? -33.539 1.766 4.292 1.00 89.75 86 ARG A CA 1
ATOM 702 C C . ARG A 1 86 ? -33.157 1.772 2.821 1.00 89.75 86 ARG A C 1
ATOM 704 O O . ARG A 1 86 ? -33.164 2.837 2.210 1.00 89.75 86 ARG A O 1
ATOM 711 N N . TRP A 1 87 ? -32.828 0.622 2.244 1.00 92.75 87 TRP A N 1
ATOM 712 C CA . TRP A 1 87 ? -32.515 0.503 0.827 1.00 92.75 87 TRP A CA 1
ATOM 713 C C . TRP A 1 87 ? -33.693 0.952 -0.028 1.00 92.75 87 TRP A C 1
ATOM 715 O O . TRP A 1 87 ? -33.506 1.778 -0.918 1.00 92.75 87 TRP A O 1
ATOM 725 N N . GLU A 1 88 ? -34.909 0.514 0.291 1.00 91.44 88 GLU A N 1
ATOM 726 C CA . GLU A 1 88 ? -36.099 0.918 -0.466 1.00 91.44 88 GLU A CA 1
ATOM 727 C C . GLU A 1 88 ? -36.373 2.430 -0.390 1.00 91.44 88 GLU A C 1
ATOM 729 O O . GLU A 1 88 ? -36.921 3.016 -1.323 1.00 91.44 88 GLU A O 1
ATOM 734 N N . GLN A 1 89 ? -35.910 3.095 0.670 1.00 87.69 89 GLN A N 1
ATOM 735 C CA . GLN A 1 89 ? -36.018 4.548 0.835 1.00 87.69 89 GLN A CA 1
ATOM 736 C C . GLN A 1 89 ? -34.859 5.316 0.172 1.00 87.69 89 GLN A C 1
ATOM 738 O O . GLN A 1 89 ? -35.051 6.426 -0.325 1.00 87.69 89 GLN A O 1
ATOM 743 N N . GLU A 1 90 ? -33.645 4.752 0.169 1.00 85.25 90 GLU A N 1
ATOM 744 C CA . GLU A 1 90 ? -32.403 5.431 -0.240 1.00 85.25 90 GLU A CA 1
ATOM 745 C C . GLU A 1 90 ? -31.895 5.040 -1.645 1.00 85.25 90 GLU A C 1
ATOM 747 O O . GLU A 1 90 ? -30.994 5.704 -2.164 1.00 85.25 90 GLU A O 1
ATOM 752 N N . ARG A 1 91 ? -32.465 4.013 -2.295 1.00 81.75 91 ARG A N 1
ATOM 753 C CA . ARG A 1 91 ? -32.052 3.504 -3.624 1.00 81.75 91 ARG A CA 1
ATOM 754 C C . ARG A 1 91 ? -32.099 4.541 -4.748 1.00 81.75 91 ARG A C 1
ATOM 756 O O . ARG A 1 91 ? -31.396 4.394 -5.750 1.00 81.75 91 ARG A O 1
ATOM 763 N N . GLY A 1 92 ? -32.913 5.587 -4.597 1.00 85.88 92 GLY A N 1
ATOM 764 C CA . GLY A 1 92 ? -33.067 6.655 -5.583 1.00 85.88 92 GLY A CA 1
ATOM 765 C C . GLY A 1 92 ? -33.401 6.109 -6.975 1.00 85.88 92 GLY A C 1
ATOM 766 O O . GLY A 1 92 ? -34.388 5.402 -7.147 1.00 85.88 92 GLY A O 1
ATOM 767 N N . GLY A 1 93 ? -32.562 6.429 -7.966 1.00 80.00 93 GLY A N 1
ATOM 768 C CA . GLY A 1 93 ? -32.702 5.966 -9.354 1.00 80.00 93 GLY A CA 1
ATOM 769 C C . GLY A 1 93 ? -32.147 4.564 -9.643 1.00 80.00 93 GLY A C 1
ATOM 770 O O . GLY A 1 93 ? -32.134 4.150 -10.804 1.00 80.00 93 GLY A O 1
ATOM 771 N N . SER A 1 94 ? -31.655 3.834 -8.634 1.00 86.31 94 SER A N 1
ATOM 772 C CA . SER A 1 94 ? -31.276 2.432 -8.822 1.00 86.31 94 SER A CA 1
ATOM 773 C C . SER A 1 94 ? -32.520 1.595 -9.105 1.00 86.31 94 SER A C 1
ATOM 775 O O . SER A 1 94 ? -33.566 1.784 -8.485 1.00 86.31 94 SER A O 1
ATOM 777 N N . LEU A 1 95 ? -32.406 0.663 -10.047 1.00 85.19 95 LEU A N 1
ATOM 778 C CA . LEU A 1 95 ? -33.429 -0.307 -10.428 1.00 85.19 95 LEU A CA 1
ATOM 779 C C . LEU A 1 95 ? -33.283 -1.631 -9.658 1.00 85.19 95 LEU A C 1
ATOM 781 O O . LEU A 1 95 ? -34.144 -2.496 -9.782 1.00 85.19 95 LEU A O 1
ATOM 785 N N . LEU A 1 96 ? -32.237 -1.789 -8.841 1.00 86.50 96 LEU A N 1
ATOM 786 C CA . LEU A 1 96 ? -31.908 -3.053 -8.179 1.00 86.50 96 LEU A CA 1
ATOM 787 C C . LEU A 1 96 ? -32.713 -3.292 -6.900 1.00 86.50 96 LEU A C 1
ATOM 789 O O . LEU A 1 96 ? -32.917 -2.381 -6.104 1.00 86.50 96 LEU A O 1
ATOM 793 N N . HIS A 1 97 ? -33.151 -4.530 -6.685 1.00 88.94 97 HIS A N 1
ATOM 794 C CA . HIS A 1 97 ? -33.806 -4.950 -5.439 1.00 88.94 97 HIS A CA 1
ATOM 795 C C . HIS A 1 97 ? -32.783 -5.325 -4.365 1.00 88.94 97 HIS A C 1
ATOM 797 O O . HIS A 1 97 ? -31.645 -5.652 -4.702 1.00 88.94 97 HIS A O 1
ATOM 803 N N . TRP A 1 98 ? -33.203 -5.340 -3.094 1.00 91.62 98 TRP A N 1
ATOM 804 C CA . TRP A 1 98 ? -32.347 -5.684 -1.951 1.00 91.62 98 TRP A CA 1
ATOM 805 C C . TRP A 1 98 ? -31.492 -6.937 -2.187 1.00 91.62 98 TRP A C 1
ATOM 807 O O . TRP A 1 98 ? -30.269 -6.867 -2.110 1.00 91.62 98 TRP A O 1
ATOM 817 N N . ASN A 1 99 ? -32.102 -8.042 -2.625 1.00 89.06 99 ASN A N 1
ATOM 818 C CA . ASN A 1 99 ? -31.400 -9.303 -2.911 1.00 89.06 99 ASN A CA 1
ATOM 819 C C . ASN A 1 99 ? -30.253 -9.175 -3.932 1.00 89.06 99 ASN A C 1
ATOM 821 O O . ASN A 1 99 ? -29.348 -9.999 -3.945 1.00 89.06 99 ASN A O 1
ATOM 825 N N . GLN A 1 100 ? -30.287 -8.164 -4.804 1.00 85.31 100 GLN A N 1
ATOM 826 C CA . GLN A 1 100 ? -29.258 -7.919 -5.821 1.00 85.31 100 GLN A CA 1
ATOM 827 C C . GLN A 1 100 ? -28.144 -6.984 -5.334 1.00 85.31 100 GLN A C 1
ATOM 829 O O . GLN A 1 100 ? -27.118 -6.874 -6.004 1.00 85.31 100 GLN A O 1
ATOM 834 N N . VAL A 1 101 ? -28.352 -6.276 -4.220 1.00 90.56 101 VAL A N 1
ATOM 835 C CA . VAL A 1 101 ? -27.398 -5.298 -3.677 1.00 90.56 101 VAL A CA 1
ATOM 836 C C . VAL A 1 101 ? -26.939 -5.608 -2.260 1.00 90.56 101 VAL A C 1
ATOM 838 O O . VAL A 1 101 ? -25.989 -4.979 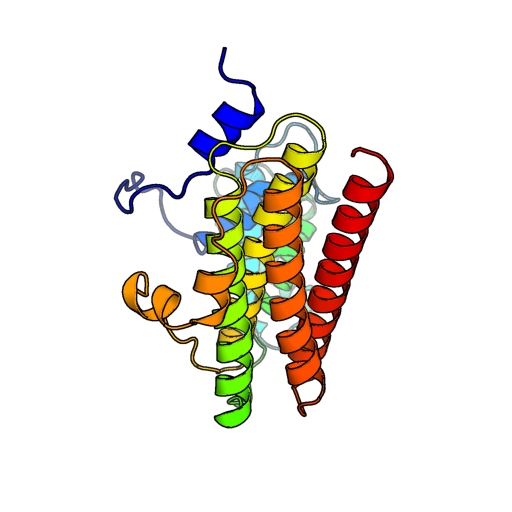-1.808 1.00 90.56 101 VAL A O 1
ATOM 841 N N . ARG A 1 102 ? -27.558 -6.575 -1.575 1.00 91.25 102 ARG A N 1
ATOM 842 C CA . ARG A 1 102 ? -27.208 -7.029 -0.224 1.00 91.25 102 ARG A CA 1
ATOM 843 C C . ARG A 1 102 ? -25.698 -7.200 -0.068 1.00 91.25 102 ARG A C 1
ATOM 845 O O . ARG A 1 102 ? -25.102 -6.588 0.812 1.00 91.25 102 ARG A O 1
ATOM 852 N N . GLU A 1 103 ? -25.077 -7.943 -0.982 1.00 87.31 103 GLU A N 1
ATOM 853 C CA . GLU A 1 103 ? -23.632 -8.194 -0.966 1.00 87.31 103 GLU A CA 1
ATOM 854 C C . GLU A 1 103 ? -22.802 -6.920 -1.203 1.00 87.31 103 GLU A C 1
ATOM 856 O O . GLU A 1 103 ? -21.746 -6.754 -0.602 1.00 87.31 103 GLU A O 1
ATOM 861 N N . ALA A 1 104 ? -23.291 -5.968 -2.005 1.00 87.19 104 ALA A N 1
ATOM 862 C CA . ALA A 1 104 ? -22.633 -4.673 -2.202 1.00 87.19 104 ALA A CA 1
ATOM 863 C C . ALA A 1 104 ? -22.702 -3.790 -0.940 1.00 87.19 104 ALA A C 1
ATOM 865 O O . ALA A 1 104 ? -21.728 -3.121 -0.581 1.00 87.19 104 ALA A O 1
ATOM 866 N N . VAL A 1 105 ? -23.844 -3.802 -0.241 1.00 90.38 105 VAL A N 1
ATOM 867 C CA . VAL A 1 105 ? -24.020 -3.112 1.048 1.00 90.38 105 VAL A CA 1
ATOM 868 C C . VAL A 1 105 ? -23.099 -3.733 2.100 1.00 90.38 105 VAL A C 1
ATOM 870 O O . VAL A 1 105 ? -22.387 -3.002 2.790 1.00 90.38 105 VAL A O 1
ATOM 873 N N . GLU A 1 106 ? -23.062 -5.064 2.182 1.00 88.19 106 GLU A N 1
ATOM 874 C CA . GLU A 1 106 ? -22.197 -5.822 3.090 1.00 88.19 106 GLU A CA 1
ATOM 875 C C . GLU A 1 106 ? -20.714 -5.553 2.818 1.00 88.19 106 GLU A C 1
ATOM 877 O O . GLU A 1 106 ? -19.959 -5.215 3.733 1.00 88.19 106 GLU A O 1
ATOM 882 N N . ALA A 1 107 ? -20.299 -5.614 1.551 1.00 83.88 107 ALA A N 1
ATOM 883 C CA . ALA A 1 107 ? -18.934 -5.328 1.137 1.00 83.88 107 ALA A CA 1
ATOM 884 C C . ALA A 1 107 ? -18.514 -3.919 1.577 1.00 83.88 107 ALA A C 1
ATOM 886 O O . ALA A 1 107 ? -17.457 -3.761 2.194 1.00 83.88 107 ALA A O 1
ATOM 887 N N . SER A 1 108 ? -19.365 -2.906 1.365 1.00 85.56 108 SER A N 1
ATOM 888 C CA . SER A 1 108 ? -19.110 -1.543 1.849 1.00 85.56 108 SER A CA 1
ATOM 889 C C . SER A 1 108 ? -19.055 -1.446 3.366 1.00 85.56 108 SER A C 1
ATOM 891 O O . SER A 1 108 ? -18.145 -0.819 3.899 1.00 85.56 108 SER A O 1
ATOM 893 N N . TRP A 1 109 ? -19.986 -2.085 4.074 1.00 84.94 109 TRP A N 1
ATOM 894 C CA . TRP A 1 109 ? -20.035 -2.107 5.536 1.00 84.94 109 TRP A CA 1
ATOM 895 C C . TRP A 1 109 ? -18.761 -2.716 6.131 1.00 84.94 109 TRP A C 1
ATOM 897 O O . TRP A 1 109 ? -18.142 -2.139 7.027 1.00 84.94 109 TRP A O 1
ATOM 907 N N . LEU A 1 110 ? -18.332 -3.878 5.634 1.00 84.50 110 LEU A N 1
ATOM 908 C CA . LEU A 1 110 ? -17.130 -4.571 6.101 1.00 84.50 110 LEU A CA 1
ATOM 909 C C . LEU A 1 110 ? -15.862 -3.795 5.749 1.00 84.50 110 LEU A C 1
ATOM 911 O O . LEU A 1 110 ? -14.938 -3.714 6.556 1.00 84.50 110 LEU A O 1
ATOM 915 N N . GLN A 1 111 ? -15.801 -3.223 4.549 1.00 83.19 111 GLN A N 1
ATOM 916 C CA . GLN A 1 111 ? -14.712 -2.352 4.113 1.00 83.19 111 GLN A CA 1
ATOM 917 C C . GLN A 1 111 ? -14.615 -1.127 5.037 1.00 83.19 111 GLN A C 1
ATOM 919 O O . GLN A 1 111 ? -13.527 -0.768 5.494 1.00 83.19 111 GLN A O 1
ATOM 924 N N . ALA A 1 112 ? -15.756 -0.535 5.373 1.00 78.50 112 ALA A N 1
ATOM 925 C CA . ALA A 1 112 ? -15.850 0.618 6.241 1.00 78.50 112 ALA A CA 1
ATOM 926 C C . ALA A 1 112 ? -15.488 0.310 7.689 1.00 78.50 112 ALA A C 1
ATOM 928 O O . ALA A 1 112 ? -14.754 1.086 8.281 1.00 78.50 112 ALA A O 1
ATOM 929 N N . ARG A 1 113 ? -15.887 -0.835 8.249 1.00 75.19 113 ARG A N 1
ATOM 930 C CA . ARG A 1 113 ? -15.451 -1.274 9.592 1.00 75.19 113 ARG A CA 1
ATOM 931 C C . ARG A 1 113 ? -14.002 -1.742 9.640 1.00 75.19 113 ARG A C 1
ATOM 933 O O . ARG A 1 113 ? -13.382 -1.682 10.689 1.00 75.19 113 ARG A O 1
ATOM 940 N N . ARG A 1 114 ? -13.432 -2.170 8.512 1.00 67.38 114 ARG A N 1
ATOM 941 C CA . ARG A 1 114 ? -11.979 -2.361 8.388 1.00 67.38 114 ARG A CA 1
ATOM 942 C C . ARG A 1 114 ? -11.231 -1.026 8.339 1.00 67.38 114 ARG A C 1
ATOM 944 O O . ARG A 1 114 ? -10.095 -0.961 8.791 1.00 67.38 114 ARG A O 1
ATOM 951 N N . ARG A 1 115 ? -11.855 0.029 7.796 1.00 59.19 115 ARG A N 1
ATOM 952 C CA . ARG A 1 115 ? -11.321 1.407 7.768 1.00 59.19 115 ARG A CA 1
ATOM 953 C C . ARG A 1 115 ? -11.577 2.195 9.050 1.00 59.19 115 ARG A C 1
ATOM 955 O O . ARG A 1 115 ? -10.789 3.074 9.369 1.00 59.19 115 ARG A O 1
ATOM 962 N N . THR A 1 116 ? -12.675 1.913 9.740 1.00 46.53 116 THR A N 1
ATOM 963 C CA . THR A 1 116 ? -13.068 2.540 10.999 1.00 46.53 116 THR A CA 1
ATOM 964 C C . THR A 1 116 ? -12.485 1.663 12.089 1.00 46.53 116 THR A C 1
ATOM 966 O O . THR A 1 116 ? -13.050 0.602 12.345 1.00 46.53 116 THR A O 1
ATOM 969 N N . PRO A 1 117 ? -11.346 2.024 12.700 1.00 46.69 117 PRO A N 1
ATOM 970 C CA . PRO A 1 117 ? -10.845 1.246 13.816 1.00 46.69 117 PRO A CA 1
ATOM 971 C C . PRO A 1 117 ? -11.966 1.197 14.855 1.00 46.69 117 PRO A C 1
ATOM 973 O O . PRO A 1 117 ? -12.418 2.239 15.334 1.00 46.69 117 PRO A O 1
ATOM 976 N N . ALA A 1 118 ? -12.458 -0.006 15.171 1.00 40.62 118 ALA A N 1
ATOM 977 C CA . ALA A 1 118 ? -13.146 -0.224 16.433 1.00 40.62 118 ALA A CA 1
ATOM 978 C C . ALA A 1 118 ? -12.236 0.400 17.493 1.00 40.62 118 ALA A C 1
ATOM 980 O O . ALA A 1 118 ? -11.077 0.004 17.563 1.00 40.62 118 ALA A O 1
ATOM 981 N N . GLN A 1 119 ? -12.727 1.463 18.142 1.00 37.97 119 GLN A N 1
ATOM 982 C CA . GLN A 1 119 ? -12.020 2.351 19.072 1.00 37.97 119 GLN A CA 1
ATOM 983 C C . GLN A 1 119 ? -10.549 1.986 19.312 1.00 37.97 119 GLN A C 1
ATOM 985 O O . GLN A 1 119 ? -10.287 0.996 20.001 1.00 37.97 119 GLN A O 1
ATOM 990 N N . PRO A 1 120 ? -9.573 2.796 18.857 1.00 42.41 120 PRO A N 1
ATOM 991 C CA . PRO A 1 120 ? -8.266 2.680 19.453 1.00 42.41 120 PRO A CA 1
ATOM 992 C C . PRO A 1 120 ? -8.454 3.107 20.912 1.00 42.41 120 PRO A C 1
ATOM 994 O O . PRO A 1 120 ? -8.628 4.285 21.219 1.00 42.41 120 PRO A O 1
ATOM 997 N N . ALA A 1 121 ? -8.377 2.155 21.843 1.00 39.72 121 ALA A N 1
ATOM 998 C CA . ALA A 1 121 ? -7.581 2.447 23.021 1.00 39.72 121 ALA A CA 1
ATOM 999 C C . ALA A 1 121 ? -6.272 2.989 22.447 1.00 39.72 121 ALA A C 1
ATOM 1001 O O . ALA A 1 121 ? -5.620 2.271 21.689 1.00 39.7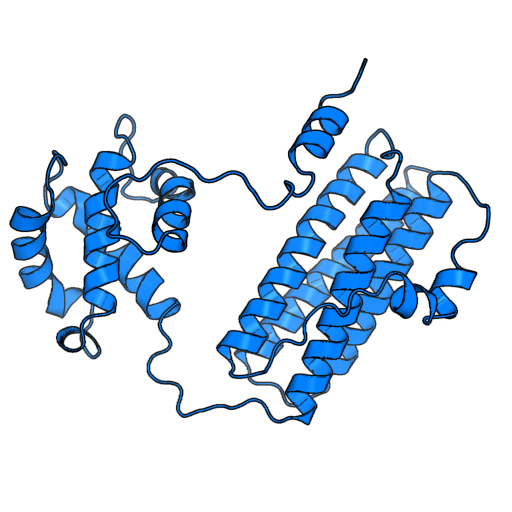2 121 ALA A O 1
ATOM 1002 N N . ALA A 1 122 ? -6.024 4.285 22.644 1.00 45.91 122 ALA A N 1
ATOM 1003 C CA . ALA A 1 122 ? -4.929 5.024 22.045 1.00 45.91 122 ALA A CA 1
ATOM 1004 C C . ALA A 1 122 ? -3.635 4.211 22.161 1.00 45.91 122 ALA A C 1
ATOM 1006 O O . ALA A 1 122 ? -2.956 4.237 23.183 1.00 45.91 122 ALA A O 1
ATOM 1007 N N . SER A 1 123 ? -3.297 3.464 21.115 1.00 56.19 123 SER A N 1
ATOM 1008 C CA . SER A 1 123 ? -1.970 2.898 20.949 1.00 56.19 123 SER A CA 1
ATOM 1009 C C . SER A 1 123 ? -1.178 3.989 20.264 1.00 56.19 123 SER A C 1
ATOM 1011 O O . SER A 1 123 ? -0.762 3.845 19.127 1.00 56.19 123 SER A O 1
ATOM 1013 N N . THR A 1 124 ? -1.049 5.130 20.946 1.00 63.25 124 THR A N 1
ATOM 1014 C CA . THR A 1 124 ? -0.139 6.186 20.527 1.00 63.25 124 THR A CA 1
ATOM 1015 C C . THR A 1 124 ? 1.217 5.524 20.381 1.00 63.25 124 THR A C 1
ATOM 1017 O O . THR A 1 124 ? 1.775 5.043 21.371 1.00 63.25 124 THR A O 1
ATOM 1020 N N . LEU A 1 125 ? 1.713 5.434 19.146 1.00 71.12 125 LEU A N 1
ATOM 1021 C CA . LEU A 1 125 ? 3.054 4.929 18.909 1.00 71.12 125 LEU A CA 1
ATOM 1022 C C . LEU A 1 125 ? 4.024 5.707 19.792 1.00 71.12 125 LEU A C 1
ATOM 1024 O O . LEU A 1 125 ? 3.991 6.939 19.844 1.00 71.12 125 LEU A O 1
ATOM 1028 N N . GLU A 1 126 ? 4.906 4.986 20.480 1.00 77.69 126 GLU A N 1
ATOM 1029 C CA . GLU A 1 126 ? 5.973 5.623 21.238 1.00 77.69 126 GLU A CA 1
ATOM 1030 C C . GLU A 1 126 ? 6.747 6.590 20.330 1.00 77.69 126 GLU A C 1
ATOM 1032 O O . GLU A 1 126 ? 6.920 6.348 19.129 1.00 77.69 126 GLU A O 1
ATOM 1037 N N . LEU A 1 127 ? 7.229 7.699 20.895 1.00 71.75 127 LEU A N 1
ATOM 1038 C CA . LEU A 1 127 ? 7.931 8.737 20.134 1.00 71.75 127 LEU A CA 1
ATOM 1039 C C . LEU A 1 127 ? 9.127 8.163 19.353 1.00 71.75 127 LEU A C 1
ATOM 1041 O O . LEU A 1 127 ? 9.374 8.563 18.218 1.00 71.75 127 LEU A O 1
ATOM 1045 N N . GLN A 1 128 ? 9.835 7.198 19.947 1.00 76.44 128 GLN A N 1
ATOM 1046 C CA . GLN A 1 128 ? 10.972 6.513 19.327 1.00 76.44 128 GLN A CA 1
ATOM 1047 C C . GLN A 1 128 ? 10.538 5.675 18.119 1.00 76.44 128 GLN A C 1
ATOM 1049 O O . GLN A 1 128 ? 11.138 5.779 17.051 1.00 76.44 128 GLN A O 1
ATOM 1054 N N . THR A 1 129 ? 9.452 4.915 18.254 1.00 79.88 129 THR A N 1
ATOM 1055 C CA . THR A 1 129 ? 8.870 4.127 17.163 1.00 79.88 129 THR A CA 1
ATOM 1056 C C . THR A 1 129 ? 8.364 5.018 16.032 1.00 79.88 129 THR A C 1
ATOM 1058 O O . THR A 1 129 ? 8.635 4.759 14.862 1.00 79.88 129 THR A O 1
ATOM 1061 N N . THR A 1 130 ? 7.694 6.118 16.371 1.00 79.25 130 THR A N 1
ATOM 1062 C CA . THR A 1 130 ? 7.240 7.116 15.395 1.00 79.25 130 THR A CA 1
ATOM 1063 C C . THR A 1 130 ? 8.422 7.742 14.653 1.00 79.25 130 THR A C 1
ATOM 1065 O O . THR A 1 130 ? 8.375 7.888 13.432 1.00 79.25 130 THR A O 1
ATOM 1068 N N . ALA A 1 131 ? 9.502 8.092 15.355 1.00 75.00 131 ALA A N 1
ATOM 1069 C CA . ALA A 1 131 ? 10.706 8.646 14.740 1.00 75.00 131 ALA A CA 1
ATOM 1070 C C . ALA A 1 131 ? 11.390 7.640 13.800 1.00 75.00 131 ALA A C 1
ATOM 1072 O O . ALA A 1 131 ? 11.785 8.010 12.695 1.00 75.00 131 ALA A O 1
ATOM 1073 N N . LEU A 1 132 ? 11.473 6.371 14.206 1.00 82.44 132 LEU A N 1
ATOM 1074 C CA . LEU A 1 132 ? 12.036 5.288 13.402 1.00 82.44 132 LEU A CA 1
ATOM 1075 C C . LEU A 1 132 ? 11.244 5.073 12.107 1.00 82.44 132 LEU A C 1
ATOM 1077 O O . LEU A 1 132 ? 11.822 5.089 11.024 1.00 82.44 132 LEU A O 1
ATOM 1081 N N . LEU A 1 133 ? 9.916 4.954 12.196 1.00 85.25 133 LEU A N 1
ATOM 1082 C CA . LEU A 1 133 ? 9.054 4.784 11.021 1.00 85.25 133 LEU A CA 1
ATOM 1083 C C . LEU A 1 133 ? 9.108 6.002 10.090 1.00 85.25 133 LEU A C 1
ATOM 1085 O O . LEU A 1 133 ? 9.154 5.843 8.872 1.00 85.25 133 LEU A O 1
ATOM 1089 N N . ASN A 1 134 ? 9.183 7.216 10.643 1.00 81.75 134 ASN A N 1
ATOM 1090 C CA . ASN A 1 134 ? 9.395 8.423 9.846 1.00 81.75 134 ASN A CA 1
ATOM 1091 C C . ASN A 1 134 ? 10.771 8.453 9.164 1.00 81.75 134 ASN A C 1
ATOM 1093 O O . ASN A 1 134 ? 10.884 9.015 8.077 1.00 81.75 134 ASN A O 1
ATOM 1097 N N . ALA A 1 135 ? 11.809 7.855 9.756 1.00 80.56 135 ALA A N 1
ATOM 1098 C CA . ALA A 1 135 ? 13.117 7.727 9.116 1.00 80.56 135 ALA A CA 1
ATOM 1099 C C . ALA A 1 135 ? 13.068 6.756 7.923 1.00 80.56 135 ALA A C 1
ATOM 1101 O O . ALA A 1 135 ? 13.571 7.090 6.849 1.00 80.56 135 ALA A O 1
ATOM 1102 N N . VAL A 1 136 ? 12.393 5.609 8.075 1.00 86.50 136 VAL A N 1
ATOM 1103 C CA . VAL A 1 136 ? 12.138 4.663 6.969 1.00 86.50 136 VAL A CA 1
ATOM 1104 C C . VAL A 1 136 ? 11.341 5.340 5.856 1.00 86.50 136 VAL A C 1
ATOM 1106 O O . VAL A 1 136 ? 11.716 5.278 4.686 1.00 86.50 136 VAL A O 1
ATOM 1109 N N . LEU A 1 137 ? 10.270 6.044 6.221 1.00 86.19 137 LEU A N 1
ATOM 1110 C CA . LEU A 1 137 ? 9.432 6.788 5.289 1.00 86.19 137 LEU A CA 1
ATOM 1111 C C . LEU A 1 137 ? 10.217 7.881 4.553 1.00 86.19 137 LEU A C 1
ATOM 1113 O O . LEU A 1 137 ? 10.066 8.052 3.342 1.00 86.19 137 LEU A O 1
ATOM 1117 N N . ALA A 1 138 ? 11.068 8.618 5.269 1.00 80.38 138 ALA A N 1
ATOM 1118 C CA . ALA A 1 138 ? 11.923 9.627 4.666 1.00 80.38 138 ALA A CA 1
ATOM 1119 C C . ALA A 1 138 ? 12.833 8.994 3.609 1.00 80.38 138 ALA A C 1
ATOM 1121 O O . ALA A 1 138 ? 12.862 9.492 2.489 1.00 80.38 138 ALA A O 1
ATOM 1122 N N . LEU A 1 139 ? 13.506 7.882 3.917 1.00 81.25 139 LEU A N 1
ATOM 1123 C CA . LEU A 1 139 ? 14.348 7.168 2.953 1.00 81.25 139 LEU A CA 1
ATOM 1124 C C . LEU A 1 139 ? 13.554 6.648 1.748 1.00 81.25 139 LEU A C 1
ATOM 1126 O O . LEU A 1 139 ? 14.017 6.793 0.620 1.00 81.25 139 LEU A O 1
ATOM 1130 N N . GLY A 1 140 ? 12.334 6.145 1.951 1.00 86.44 140 GLY A N 1
ATOM 1131 C CA . GLY A 1 140 ? 11.460 5.719 0.854 1.00 86.44 140 GLY A CA 1
ATOM 1132 C C . GLY A 1 140 ? 11.078 6.844 -0.101 1.00 86.44 140 GLY A C 1
ATOM 1133 O O . GLY A 1 140 ? 11.196 6.708 -1.319 1.00 86.44 140 GLY A O 1
ATOM 1134 N N . ARG A 1 141 ? 10.709 8.007 0.446 1.00 85.00 141 ARG A N 1
ATOM 1135 C CA . ARG A 1 141 ? 10.444 9.218 -0.347 1.00 85.00 141 ARG A CA 1
ATOM 1136 C C . ARG A 1 141 ? 11.689 9.665 -1.122 1.00 85.00 141 ARG A C 1
ATOM 1138 O O . ARG A 1 141 ? 11.571 10.056 -2.281 1.00 85.00 141 ARG A O 1
ATOM 1145 N N . GLN A 1 142 ? 12.879 9.580 -0.516 1.00 81.38 142 GLN A N 1
ATOM 1146 C CA . GLN A 1 142 ? 14.146 9.886 -1.198 1.00 81.38 142 GLN A CA 1
ATOM 1147 C C . GLN A 1 142 ? 14.416 8.917 -2.352 1.00 81.38 142 GLN A C 1
ATOM 1149 O O . GLN A 1 142 ? 14.704 9.361 -3.462 1.00 81.38 142 GLN A O 1
ATOM 1154 N N . ALA A 1 143 ? 14.279 7.613 -2.105 1.00 84.31 143 ALA A N 1
ATOM 1155 C CA . ALA A 1 143 ? 14.466 6.570 -3.105 1.00 84.31 143 ALA A CA 1
ATOM 1156 C C . ALA A 1 143 ? 13.507 6.748 -4.293 1.00 84.31 143 ALA A C 1
ATOM 1158 O O . ALA A 1 143 ? 13.933 6.660 -5.442 1.00 84.31 143 ALA A O 1
ATOM 1159 N N . HIS A 1 144 ? 12.237 7.069 -4.028 1.00 87.06 144 HIS A N 1
ATOM 1160 C CA . HIS A 1 144 ? 11.244 7.334 -5.069 1.00 87.06 144 HIS A CA 1
ATOM 1161 C C . HIS A 1 144 ? 11.641 8.517 -5.967 1.00 87.06 144 HIS A C 1
ATOM 1163 O O . HIS A 1 144 ? 11.643 8.395 -7.192 1.00 87.06 144 HIS A O 1
ATOM 1169 N N . VAL A 1 145 ? 12.032 9.649 -5.369 1.00 82.81 145 VAL A N 1
ATOM 1170 C CA . VAL A 1 145 ? 12.480 10.829 -6.128 1.00 82.81 145 VAL A CA 1
ATOM 1171 C C . VAL A 1 145 ? 13.721 10.505 -6.962 1.00 82.81 145 VAL A C 1
ATOM 1173 O O . VAL A 1 145 ? 13.755 10.831 -8.145 1.00 82.81 145 VAL A O 1
ATOM 1176 N N . ARG A 1 146 ? 14.706 9.814 -6.377 1.00 79.38 146 ARG A N 1
ATOM 1177 C CA . ARG A 1 146 ? 15.958 9.445 -7.057 1.00 79.38 146 ARG A CA 1
ATOM 1178 C C . ARG A 1 146 ? 15.741 8.490 -8.225 1.00 79.38 146 ARG A C 1
ATOM 1180 O O . ARG A 1 146 ? 16.347 8.693 -9.271 1.00 79.38 146 ARG A O 1
ATOM 1187 N N . LEU A 1 147 ? 14.856 7.500 -8.078 1.00 82.75 147 LEU A N 1
ATOM 1188 C CA . LEU A 1 147 ? 14.441 6.630 -9.183 1.00 82.75 147 LEU A CA 1
ATOM 1189 C C . LEU A 1 147 ? 13.840 7.451 -10.331 1.00 82.75 147 LEU A C 1
ATOM 1191 O O . LEU A 1 147 ? 14.163 7.224 -11.491 1.00 82.75 147 LEU A O 1
ATOM 1195 N N . GLY A 1 148 ? 13.006 8.444 -10.014 1.00 82.12 148 GLY A N 1
ATOM 1196 C CA . GLY A 1 148 ? 12.463 9.356 -11.018 1.00 82.12 148 GLY A CA 1
ATOM 1197 C C . GLY A 1 148 ? 13.538 10.183 -11.733 1.00 82.12 148 GLY A C 1
ATOM 1198 O O . GLY A 1 148 ? 13.458 10.351 -12.946 1.00 82.12 148 GLY A O 1
ATOM 1199 N N . GLU A 1 149 ? 14.540 10.675 -10.999 1.00 82.56 149 GLU A N 1
ATOM 1200 C CA . GLU A 1 149 ? 15.646 11.474 -11.547 1.00 82.56 149 GLU A CA 1
ATOM 1201 C C . GLU A 1 149 ? 16.600 10.648 -12.424 1.00 82.56 149 GLU A C 1
ATOM 1203 O O . GLU A 1 149 ? 16.999 11.121 -13.485 1.00 82.56 149 GLU A O 1
ATOM 1208 N N . CYS A 1 150 ? 16.955 9.417 -12.033 1.00 77.38 150 CYS A N 1
ATOM 1209 C CA . CYS A 1 150 ? 17.857 8.579 -12.836 1.00 77.38 150 CYS A CA 1
ATOM 1210 C C . CYS A 1 150 ? 17.185 8.002 -14.091 1.00 77.38 150 CYS A C 1
ATOM 1212 O O . CYS A 1 150 ? 17.867 7.627 -15.040 1.00 77.38 150 CYS A O 1
ATOM 1214 N N . MET A 1 151 ? 15.852 7.954 -14.113 1.00 77.88 151 MET A N 1
ATOM 1215 C CA . MET A 1 151 ? 15.055 7.522 -15.259 1.00 77.88 151 MET A CA 1
ATOM 1216 C C . MET A 1 151 ? 14.628 8.692 -16.162 1.00 77.88 151 MET A C 1
ATOM 1218 O O . MET A 1 151 ? 13.683 8.532 -16.932 1.00 77.88 151 MET A O 1
ATOM 1222 N N . ASP A 1 152 ? 15.262 9.866 -16.077 1.00 78.50 152 ASP A N 1
ATOM 1223 C CA . ASP A 1 152 ? 15.028 10.988 -16.996 1.00 78.50 152 ASP A CA 1
ATOM 1224 C C . ASP A 1 152 ? 16.289 11.257 -17.852 1.00 78.50 152 AS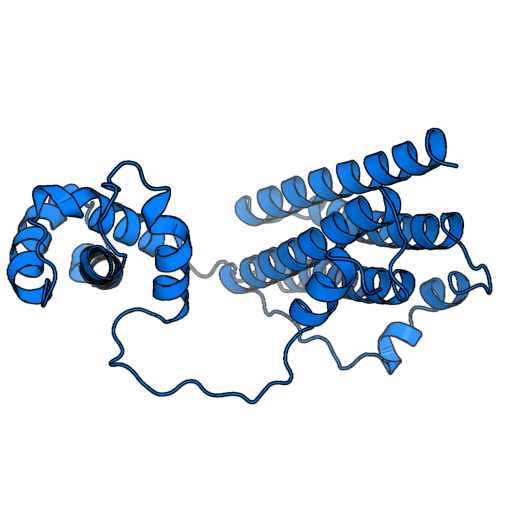P A C 1
ATOM 1226 O O . ASP A 1 152 ? 17.272 11.787 -17.333 1.00 78.50 152 ASP A O 1
ATOM 1230 N N . PRO A 1 153 ? 16.307 10.899 -19.155 1.00 77.81 153 PRO A N 1
ATOM 1231 C CA . PRO A 1 153 ? 15.201 10.339 -19.931 1.00 77.81 153 PRO A CA 1
ATOM 1232 C C . PRO A 1 153 ? 14.962 8.842 -19.665 1.00 77.81 153 PRO A C 1
ATOM 1234 O O . PRO A 1 153 ? 15.887 8.079 -19.397 1.00 77.81 153 PRO A O 1
ATOM 1237 N N . MET A 1 154 ? 13.705 8.407 -19.813 1.00 77.75 154 MET A N 1
ATOM 1238 C CA . MET A 1 154 ? 13.282 7.025 -19.535 1.00 77.75 154 MET A CA 1
ATOM 1239 C C . MET A 1 154 ? 14.075 6.007 -20.370 1.00 77.75 154 MET A C 1
ATOM 1241 O O . MET A 1 154 ? 14.033 6.089 -21.606 1.00 77.75 154 MET A O 1
ATOM 1245 N N . PRO A 1 155 ? 14.718 5.002 -19.737 1.00 81.19 155 PRO A N 1
ATOM 1246 C CA . PRO A 1 155 ? 15.369 3.915 -20.456 1.00 81.19 155 PRO A CA 1
ATOM 1247 C C . PRO A 1 155 ? 14.384 3.174 -21.366 1.00 81.19 155 PRO A C 1
ATOM 1249 O O . PRO A 1 155 ? 13.213 2.992 -21.032 1.00 81.19 155 PRO A O 1
ATOM 1252 N N . GLN A 1 156 ? 14.843 2.723 -22.531 1.00 79.38 156 GLN A N 1
ATOM 1253 C CA . GLN A 1 156 ? 14.000 1.964 -23.457 1.00 79.38 156 GLN A CA 1
ATOM 1254 C C . GLN A 1 156 ? 14.041 0.455 -23.167 1.00 79.38 156 GLN A C 1
ATOM 1256 O O . GLN A 1 156 ? 14.877 -0.041 -22.412 1.00 79.38 156 GLN A O 1
ATOM 1261 N N . GLY A 1 157 ? 13.124 -0.292 -23.786 1.00 81.62 157 GLY A N 1
ATOM 1262 C CA . GLY A 1 157 ? 13.097 -1.752 -23.699 1.00 81.62 157 GLY A CA 1
ATOM 1263 C C . GLY A 1 157 ? 12.670 -2.284 -22.328 1.00 81.62 157 GLY A C 1
ATOM 1264 O O . GLY A 1 157 ? 11.895 -1.652 -21.609 1.00 81.62 157 GLY A O 1
ATOM 1265 N N . LEU A 1 158 ? 13.144 -3.486 -21.994 1.00 80.00 158 LEU A N 1
ATOM 1266 C CA . LEU A 1 158 ? 12.752 -4.205 -20.780 1.00 80.00 158 LEU A CA 1
ATOM 1267 C C . LEU A 1 158 ? 13.220 -3.498 -19.498 1.00 80.00 158 LEU A C 1
ATOM 1269 O O . LEU A 1 158 ? 12.468 -3.445 -18.529 1.00 80.00 158 LEU A O 1
ATOM 1273 N N . ILE A 1 159 ? 14.414 -2.893 -19.520 1.00 80.12 159 ILE A N 1
ATOM 1274 C CA . ILE A 1 159 ? 14.982 -2.143 -18.387 1.00 80.12 159 ILE A CA 1
ATOM 1275 C C . ILE A 1 159 ? 14.034 -1.011 -17.969 1.00 80.12 159 ILE A C 1
ATOM 1277 O O . ILE A 1 159 ? 13.651 -0.922 -16.804 1.00 80.12 159 ILE A O 1
ATOM 1281 N N . GLY A 1 160 ? 13.566 -0.204 -18.927 1.00 78.12 160 GLY A N 1
ATOM 1282 C CA . GLY A 1 160 ? 12.601 0.864 -18.655 1.00 78.12 160 GLY A CA 1
ATOM 1283 C C . GLY A 1 160 ? 11.266 0.365 -18.102 1.00 78.12 160 GLY A C 1
ATOM 1284 O O . GLY A 1 160 ? 10.705 0.978 -17.198 1.00 78.12 160 GLY A O 1
ATOM 1285 N N . GLN A 1 161 ? 10.759 -0.768 -18.600 1.00 81.38 161 GLN A N 1
ATOM 1286 C CA . GLN A 1 161 ? 9.495 -1.350 -18.128 1.00 81.38 161 GLN A CA 1
ATOM 1287 C C . GLN A 1 161 ? 9.583 -1.828 -16.674 1.00 81.38 161 GLN A C 1
ATOM 1289 O O . GLN A 1 161 ? 8.682 -1.556 -15.877 1.00 81.38 161 GLN A O 1
ATOM 1294 N N . VAL A 1 162 ? 10.669 -2.521 -16.322 1.00 84.25 162 VAL A N 1
ATOM 1295 C CA . VAL A 1 162 ? 10.906 -3.007 -14.956 1.00 84.25 162 VAL A CA 1
ATOM 1296 C C . VAL A 1 162 ? 11.086 -1.831 -13.999 1.00 84.25 162 VAL A C 1
ATOM 1298 O O . VAL A 1 162 ? 10.393 -1.756 -12.985 1.00 84.25 162 VAL A O 1
ATOM 1301 N N . LEU A 1 163 ? 11.928 -0.857 -14.354 1.00 82.56 163 LEU A N 1
ATOM 1302 C CA . LEU A 1 163 ? 12.159 0.321 -13.519 1.00 82.56 163 LEU A CA 1
ATOM 1303 C C . LEU A 1 163 ? 10.895 1.177 -13.350 1.00 82.56 163 LEU A C 1
ATOM 1305 O O . LEU A 1 163 ? 10.616 1.638 -12.247 1.00 82.56 163 LEU A O 1
ATOM 1309 N N . ALA A 1 164 ? 10.063 1.316 -14.388 1.00 79.94 164 ALA A N 1
ATOM 1310 C CA . ALA A 1 164 ? 8.766 1.986 -14.274 1.00 79.94 164 ALA A CA 1
ATOM 1311 C C . ALA A 1 164 ? 7.818 1.262 -13.305 1.00 79.94 164 ALA A C 1
ATOM 1313 O O . ALA A 1 164 ? 7.124 1.905 -12.515 1.00 79.94 164 ALA A O 1
ATOM 1314 N N . ARG A 1 165 ? 7.808 -0.079 -13.312 1.00 81.12 165 ARG A N 1
ATOM 1315 C CA . ARG A 1 165 ? 7.046 -0.864 -12.332 1.00 81.12 165 ARG A CA 1
ATOM 1316 C C . ARG A 1 165 ? 7.560 -0.632 -10.912 1.00 81.12 165 ARG A C 1
ATOM 1318 O O . ARG A 1 165 ? 6.745 -0.460 -10.009 1.00 81.12 165 ARG A O 1
ATOM 1325 N N . HIS A 1 166 ? 8.877 -0.593 -10.720 1.00 86.94 166 HIS A N 1
ATOM 1326 C CA . HIS A 1 166 ? 9.485 -0.342 -9.411 1.00 86.94 166 HIS A CA 1
ATOM 1327 C C . HIS A 1 166 ? 9.181 1.076 -8.917 1.00 86.94 166 HIS A C 1
ATOM 1329 O O . HIS A 1 166 ? 8.836 1.250 -7.752 1.00 86.94 166 HIS A O 1
ATOM 1335 N N . PHE A 1 167 ? 9.233 2.076 -9.801 1.00 84.38 167 PHE A N 1
ATOM 1336 C CA . PHE A 1 167 ? 8.867 3.457 -9.492 1.00 84.38 167 PHE A CA 1
ATOM 1337 C C . PHE A 1 167 ? 7.412 3.555 -9.010 1.00 84.38 167 PHE A C 1
ATOM 1339 O O . PHE A 1 167 ? 7.156 4.073 -7.924 1.00 84.38 167 PHE A O 1
ATOM 1346 N N . ASN A 1 168 ? 6.464 2.967 -9.743 1.00 83.44 168 ASN A N 1
ATOM 1347 C CA . ASN A 1 168 ? 5.057 2.957 -9.332 1.00 83.44 168 ASN A CA 1
ATOM 1348 C C . ASN A 1 168 ? 4.849 2.207 -8.008 1.00 83.44 168 ASN A C 1
ATOM 1350 O O . ASN A 1 168 ? 4.135 2.682 -7.128 1.00 83.44 168 ASN A O 1
ATOM 1354 N N . ALA A 1 169 ? 5.501 1.052 -7.838 1.00 83.12 169 ALA A N 1
ATOM 1355 C CA . ALA A 1 169 ? 5.436 0.294 -6.594 1.00 83.12 169 ALA A CA 1
ATOM 1356 C C . ALA A 1 169 ? 6.009 1.096 -5.415 1.00 83.12 169 ALA A C 1
ATOM 1358 O O . ALA A 1 169 ? 5.401 1.117 -4.352 1.00 83.12 169 ALA A O 1
ATOM 1359 N N . SER A 1 170 ? 7.127 1.805 -5.602 1.00 86.69 170 SER A N 1
ATOM 1360 C CA . SER A 1 170 ? 7.744 2.623 -4.550 1.00 86.69 170 SER A CA 1
ATOM 1361 C C . SER A 1 170 ? 6.812 3.718 -4.029 1.00 86.69 170 SER A C 1
ATOM 1363 O O . SER A 1 170 ? 6.747 3.923 -2.821 1.00 86.69 170 SER A O 1
ATOM 1365 N N . GLN A 1 171 ? 6.026 4.355 -4.902 1.00 86.31 171 GLN A N 1
ATOM 1366 C CA . GLN A 1 171 ? 5.034 5.343 -4.477 1.00 86.31 171 GLN A CA 1
ATOM 1367 C C . GLN A 1 171 ? 3.952 4.707 -3.596 1.00 86.31 171 GLN A C 1
ATOM 1369 O O . GLN A 1 171 ? 3.659 5.210 -2.517 1.00 86.31 171 GLN A O 1
ATOM 1374 N N . VAL A 1 172 ? 3.421 3.551 -4.008 1.00 84.94 172 VAL A N 1
ATOM 1375 C CA . VAL A 1 172 ? 2.411 2.818 -3.228 1.00 84.94 172 VAL A CA 1
ATOM 1376 C C . VAL A 1 172 ? 2.955 2.411 -1.856 1.00 84.94 172 VAL A C 1
ATOM 1378 O O . VAL A 1 172 ? 2.252 2.547 -0.859 1.00 84.94 172 VAL A O 1
ATOM 1381 N N . LEU A 1 173 ? 4.207 1.946 -1.788 1.00 88.00 173 LEU A N 1
ATOM 1382 C CA . LEU A 1 173 ? 4.853 1.557 -0.531 1.00 88.00 173 LEU A CA 1
ATOM 1383 C C . LEU A 1 173 ? 5.004 2.747 0.430 1.00 88.00 173 LEU A C 1
ATOM 1385 O O . LEU A 1 173 ? 4.730 2.598 1.622 1.00 88.00 173 LEU A O 1
ATOM 1389 N N . VAL A 1 174 ? 5.392 3.919 -0.091 1.00 88.31 174 VAL A N 1
ATOM 1390 C CA . VAL A 1 174 ? 5.451 5.182 0.663 1.00 88.31 174 VAL A CA 1
ATOM 1391 C C . VAL A 1 174 ? 4.065 5.551 1.191 1.00 88.31 174 VAL A C 1
ATOM 1393 O O . VAL A 1 174 ? 3.902 5.718 2.398 1.00 88.31 174 VAL A O 1
ATOM 1396 N N . ASP A 1 175 ? 3.054 5.590 0.323 1.00 85.12 175 ASP A N 1
ATOM 1397 C CA . ASP A 1 175 ? 1.687 5.978 0.688 1.00 85.12 175 ASP A CA 1
ATOM 1398 C C . ASP A 1 175 ? 1.051 5.013 1.704 1.00 85.12 175 ASP A C 1
ATOM 1400 O O . ASP A 1 175 ? 0.259 5.420 2.558 1.00 85.12 175 ASP A O 1
ATOM 1404 N N . ASP A 1 176 ? 1.343 3.713 1.597 1.00 87.69 176 ASP A N 1
ATOM 1405 C CA . ASP A 1 176 ? 0.901 2.695 2.554 1.00 87.69 176 ASP A CA 1
ATOM 1406 C C . ASP A 1 176 ? 1.565 2.896 3.924 1.00 87.69 176 ASP A C 1
ATOM 1408 O O . ASP A 1 176 ? 0.883 2.812 4.946 1.00 87.69 176 ASP A O 1
ATOM 1412 N N . LEU A 1 177 ? 2.870 3.192 3.958 1.00 88.50 177 LEU A N 1
ATOM 1413 C CA . LEU A 1 177 ? 3.601 3.421 5.205 1.00 88.50 177 LEU A CA 1
ATOM 1414 C C . LEU A 1 177 ? 3.137 4.708 5.905 1.00 88.50 177 LEU A C 1
ATOM 1416 O O . LEU A 1 177 ? 2.945 4.703 7.119 1.00 88.50 177 LEU A O 1
ATOM 1420 N N . GLU A 1 178 ? 2.887 5.782 5.154 1.00 85.94 178 GLU A N 1
ATOM 1421 C CA . GLU A 1 178 ? 2.302 7.026 5.680 1.00 85.94 178 GLU A CA 1
ATOM 1422 C C . GLU A 1 178 ? 0.958 6.775 6.356 1.00 85.94 178 GLU A C 1
ATOM 1424 O O . GLU A 1 178 ? 0.759 7.140 7.516 1.00 85.94 178 GLU A O 1
ATOM 1429 N N . ARG A 1 179 ? 0.055 6.089 5.648 1.00 84.44 179 ARG A N 1
ATOM 1430 C CA . ARG A 1 179 ? -1.261 5.726 6.182 1.00 84.44 179 ARG A CA 1
ATOM 1431 C C . ARG A 1 179 ? -1.152 4.824 7.403 1.00 84.44 179 ARG A C 1
ATOM 1433 O O . ARG A 1 179 ? -1.943 4.968 8.328 1.00 84.44 179 ARG A O 1
ATOM 1440 N N . ALA A 1 180 ? -0.192 3.902 7.422 1.00 85.88 180 ALA A N 1
ATOM 1441 C CA . ALA A 1 180 ? 0.007 3.006 8.550 1.00 85.88 180 ALA A CA 1
ATOM 1442 C C . ALA A 1 180 ? 0.497 3.752 9.803 1.00 85.88 180 ALA A C 1
ATOM 1444 O O . ALA A 1 180 ? 0.018 3.462 10.897 1.00 85.88 180 ALA A O 1
ATOM 1445 N N . ILE A 1 181 ? 1.401 4.726 9.660 1.00 82.69 181 ILE A N 1
ATOM 1446 C CA . ILE A 1 181 ? 1.867 5.565 10.777 1.00 82.69 181 ILE A CA 1
ATOM 1447 C C . ILE A 1 181 ? 0.699 6.372 11.358 1.00 82.69 181 ILE A C 1
ATOM 1449 O O . ILE A 1 181 ? 0.471 6.320 12.567 1.00 82.69 181 ILE A O 1
ATOM 1453 N N . ASP A 1 182 ? -0.066 7.049 10.500 1.00 81.38 182 ASP A N 1
ATOM 1454 C CA . ASP A 1 182 ? -1.209 7.879 10.903 1.00 81.38 182 ASP A CA 1
ATOM 1455 C C . ASP A 1 182 ? -2.312 7.045 11.583 1.00 81.38 182 ASP A C 1
ATOM 1457 O O . ASP A 1 182 ? -2.789 7.379 12.668 1.00 81.38 182 ASP A O 1
ATOM 1461 N N . ALA A 1 183 ? -2.637 5.874 11.022 1.00 80.94 183 ALA A N 1
ATOM 1462 C CA . ALA A 1 183 ? -3.636 4.959 11.580 1.00 80.94 183 ALA A CA 1
ATOM 1463 C C . ALA A 1 183 ? -3.257 4.384 12.959 1.00 80.94 183 ALA A C 1
ATOM 1465 O O . ALA A 1 183 ? -4.140 3.983 13.715 1.00 80.94 183 ALA A O 1
ATOM 1466 N N . ASN A 1 184 ? -1.964 4.347 13.296 1.00 81.62 184 ASN A N 1
ATOM 1467 C CA . ASN A 1 184 ? -1.468 3.931 14.612 1.00 81.62 184 ASN A CA 1
ATOM 1468 C C . ASN A 1 184 ? -1.188 5.143 15.530 1.00 81.62 184 ASN A C 1
ATOM 1470 O O . ASN A 1 184 ? -0.477 5.026 16.522 1.00 81.62 184 ASN A O 1
ATOM 1474 N N . GLY A 1 185 ? -1.714 6.332 15.214 1.00 75.56 185 GLY A N 1
ATOM 1475 C CA . GLY A 1 185 ? -1.565 7.526 16.053 1.00 75.56 185 GLY A CA 1
ATOM 1476 C C . GLY A 1 185 ? -0.148 8.111 16.078 1.00 75.56 185 GLY A C 1
ATOM 1477 O O . GLY A 1 185 ? 0.174 8.895 16.972 1.00 75.56 185 GLY A O 1
ATOM 1478 N N . GLY A 1 186 ? 0.708 7.726 15.128 1.00 77.00 186 GLY A N 1
ATOM 1479 C CA . GLY A 1 186 ? 2.008 8.348 14.910 1.00 77.00 186 GLY A CA 1
ATOM 1480 C C . GLY A 1 186 ? 1.875 9.619 14.073 1.00 77.00 186 GLY A C 1
ATOM 1481 O O . GLY A 1 186 ? 1.053 9.707 13.167 1.00 77.00 186 GLY A O 1
ATOM 1482 N N . VAL A 1 187 ? 2.716 10.613 14.345 1.00 76.31 187 VAL A N 1
ATOM 1483 C CA . VAL A 1 187 ? 2.752 11.848 13.551 1.00 76.31 187 VAL A CA 1
ATOM 1484 C C . VAL A 1 187 ? 3.613 11.624 12.312 1.00 76.31 187 VAL A C 1
ATOM 1486 O O . VAL A 1 187 ? 4.821 11.417 12.434 1.00 76.31 187 VAL A O 1
ATOM 1489 N N . VAL A 1 188 ? 3.017 11.699 11.121 1.00 76.88 188 VAL A N 1
ATOM 1490 C CA . VAL A 1 188 ? 3.761 11.690 9.853 1.00 76.88 188 VAL A CA 1
ATOM 1491 C C . VAL A 1 188 ? 4.446 13.039 9.664 1.00 76.88 188 VAL A C 1
ATOM 1493 O O . VAL A 1 188 ? 3.798 14.085 9.599 1.00 76.88 188 VAL A O 1
ATOM 1496 N N . LEU A 1 189 ? 5.772 13.033 9.560 1.00 70.50 189 LEU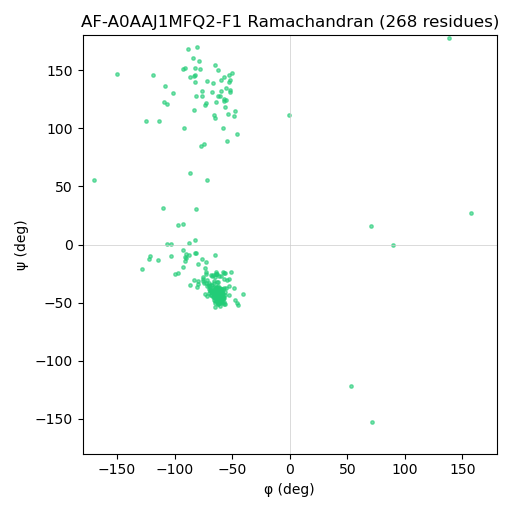 A N 1
ATOM 1497 C CA . LEU A 1 189 ? 6.523 14.255 9.303 1.00 70.50 189 LEU A CA 1
ATOM 1498 C C . LEU A 1 189 ? 6.390 14.641 7.821 1.00 70.50 189 LEU A C 1
ATOM 1500 O O . LEU A 1 189 ? 6.587 13.792 6.940 1.00 70.50 189 LEU A O 1
ATOM 1504 N N . PRO A 1 190 ? 6.075 15.913 7.505 1.00 62.28 190 PRO A N 1
ATOM 1505 C CA . PRO A 1 190 ? 6.014 16.357 6.122 1.00 62.28 190 PRO A CA 1
ATOM 1506 C C . PRO A 1 190 ? 7.389 16.208 5.473 1.00 62.28 190 PRO A C 1
ATOM 1508 O O . PRO A 1 190 ? 8.428 16.340 6.131 1.00 62.28 190 PRO A O 1
ATOM 1511 N N . VAL A 1 191 ? 7.396 15.979 4.159 1.00 55.47 191 VAL A N 1
ATOM 1512 C CA . VAL A 1 191 ? 8.599 16.173 3.352 1.00 55.47 191 VAL A CA 1
ATOM 1513 C C . VAL A 1 191 ? 8.992 17.632 3.545 1.00 55.47 191 VAL A C 1
ATOM 1515 O O . VAL A 1 191 ? 8.371 18.517 2.968 1.00 55.47 191 VAL A O 1
ATOM 1518 N N . ARG A 1 192 ? 9.983 17.927 4.400 1.00 49.97 192 ARG A N 1
ATOM 1519 C CA . ARG A 1 192 ? 10.621 19.250 4.362 1.00 49.97 192 ARG A CA 1
ATOM 1520 C C . ARG A 1 192 ? 11.016 19.461 2.909 1.00 49.97 192 ARG A C 1
ATOM 1522 O O . ARG A 1 192 ? 11.589 18.531 2.348 1.00 49.97 192 ARG A O 1
ATOM 1529 N N . ASP A 1 193 ? 10.708 20.608 2.310 1.00 40.94 193 ASP A N 1
ATOM 1530 C CA . ASP A 1 193 ? 11.106 20.954 0.942 1.00 40.94 193 ASP A CA 1
ATOM 1531 C C . ASP A 1 193 ? 12.625 20.826 0.802 1.00 40.94 193 ASP A C 1
ATOM 1533 O O . ASP A 1 193 ? 13.411 21.728 1.087 1.00 40.94 193 ASP A O 1
ATOM 1537 N N . SER A 1 194 ? 13.059 19.624 0.447 1.00 41.03 194 SER A N 1
ATOM 1538 C CA . SER A 1 194 ? 14.417 19.183 0.700 1.00 41.03 194 SER A CA 1
ATOM 1539 C C . SER A 1 194 ? 15.187 19.085 -0.589 1.00 41.03 194 SER A C 1
ATOM 1541 O O . SER A 1 194 ? 16.137 18.339 -0.618 1.00 41.03 194 SER A O 1
ATOM 1543 N N . ARG A 1 195 ? 14.943 19.890 -1.627 1.00 38.47 195 ARG A N 1
ATOM 1544 C CA . ARG A 1 195 ? 16.005 20.038 -2.646 1.00 38.47 195 ARG A CA 1
ATOM 1545 C C . ARG A 1 195 ? 17.348 20.440 -2.001 1.00 38.47 195 ARG A C 1
ATOM 1547 O O . ARG A 1 195 ? 18.400 20.019 -2.466 1.00 38.47 195 ARG A O 1
ATOM 1554 N N . ALA A 1 196 ? 17.311 21.159 -0.872 1.00 37.38 196 ALA A N 1
ATOM 1555 C CA . ALA A 1 196 ? 18.481 21.523 -0.066 1.00 37.38 196 ALA A CA 1
ATOM 1556 C C . ALA A 1 196 ? 18.833 20.548 1.086 1.00 37.38 196 ALA A C 1
ATOM 1558 O O . ALA A 1 196 ? 19.957 20.581 1.580 1.00 37.38 196 ALA A O 1
ATOM 1559 N N . ALA A 1 197 ? 17.909 19.697 1.554 1.00 42.19 197 ALA A N 1
ATOM 1560 C CA . ALA A 1 197 ? 18.211 18.686 2.584 1.00 42.19 197 ALA A CA 1
ATOM 1561 C C . ALA A 1 197 ? 18.514 17.293 1.992 1.00 42.19 197 ALA A C 1
ATOM 1563 O O . ALA A 1 197 ? 19.281 16.549 2.587 1.00 42.19 197 ALA A O 1
ATOM 1564 N N . LEU A 1 198 ? 18.010 16.990 0.790 1.00 42.81 198 LEU A N 1
ATOM 1565 C CA . LEU A 1 198 ? 18.363 15.834 -0.047 1.00 42.81 198 LEU A CA 1
ATOM 1566 C C . LEU A 1 198 ? 19.837 15.913 -0.465 1.00 42.81 198 LEU A C 1
ATOM 1568 O O . LEU A 1 198 ? 20.553 14.932 -0.321 1.00 42.81 198 LEU A O 1
ATOM 1572 N N . ARG A 1 199 ? 20.317 17.112 -0.838 1.00 44.53 199 ARG A N 1
ATOM 1573 C CA . ARG A 1 199 ? 21.746 17.423 -1.065 1.00 44.53 199 ARG A CA 1
ATOM 1574 C C . ARG A 1 199 ? 22.632 17.332 0.185 1.00 44.53 199 ARG A C 1
ATOM 1576 O O . ARG A 1 199 ? 23.838 17.484 0.090 1.00 44.53 199 ARG A O 1
ATOM 1583 N N .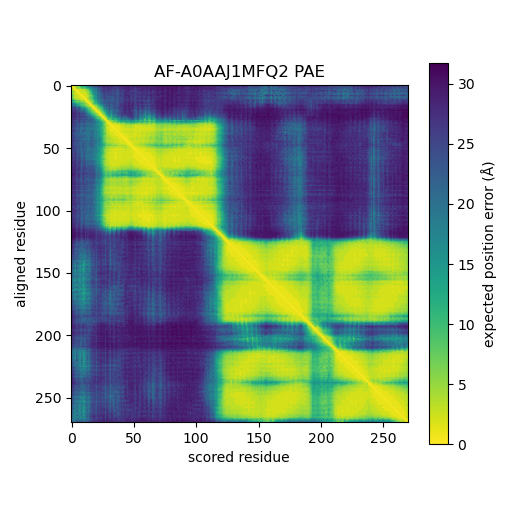 ARG A 1 200 ? 22.067 17.163 1.388 1.00 40.72 200 ARG A N 1
ATOM 1584 C CA . ARG A 1 200 ? 22.872 17.002 2.615 1.00 40.72 200 ARG A CA 1
ATOM 1585 C C . ARG A 1 200 ? 23.189 15.550 2.950 1.00 40.72 200 ARG A C 1
ATOM 1587 O O . ARG A 1 200 ? 24.061 15.325 3.784 1.00 40.72 200 ARG A O 1
ATOM 1594 N N . ASN A 1 201 ? 22.566 14.576 2.285 1.00 49.22 201 ASN A N 1
ATOM 1595 C CA . ASN A 1 201 ? 23.092 13.216 2.289 1.00 49.22 201 ASN A CA 1
ATOM 1596 C C . ASN A 1 201 ? 24.275 13.171 1.314 1.00 49.22 201 ASN A C 1
ATOM 1598 O O . ASN A 1 201 ? 24.116 12.795 0.159 1.00 49.22 201 ASN A O 1
ATOM 1602 N N . ALA A 1 202 ? 25.465 13.550 1.796 1.00 51.09 202 ALA A N 1
ATOM 1603 C CA . ALA A 1 202 ? 26.727 13.529 1.041 1.00 51.09 202 ALA A CA 1
ATOM 1604 C C . ALA A 1 202 ? 27.004 12.175 0.353 1.00 51.09 202 ALA A C 1
ATOM 1606 O O . ALA A 1 202 ? 27.696 12.105 -0.658 1.00 51.09 202 ALA A O 1
ATOM 1607 N N . PHE A 1 203 ? 26.410 11.103 0.881 1.00 51.03 203 PHE A N 1
ATOM 1608 C CA . PHE A 1 203 ? 26.376 9.778 0.277 1.00 51.03 203 PHE A CA 1
ATOM 1609 C C . PHE A 1 203 ? 25.741 9.769 -1.133 1.00 51.03 203 PHE A C 1
ATOM 1611 O O . PHE A 1 203 ? 26.306 9.200 -2.065 1.00 51.03 203 PHE A O 1
ATOM 1618 N N . TRP A 1 204 ? 24.592 10.429 -1.317 1.00 51.06 204 TRP A N 1
ATOM 1619 C CA . TRP A 1 204 ? 23.860 10.452 -2.588 1.00 51.06 204 TRP A CA 1
ATOM 1620 C C . TRP A 1 204 ? 24.536 11.313 -3.658 1.00 51.06 204 TRP A C 1
ATOM 1622 O O . TRP A 1 204 ? 24.342 11.062 -4.850 1.00 51.06 204 TRP A O 1
ATOM 1632 N N . ASP A 1 205 ? 25.327 12.302 -3.240 1.00 53.09 205 ASP A N 1
ATOM 1633 C CA . ASP A 1 205 ? 26.119 13.152 -4.132 1.00 53.09 205 ASP A CA 1
ATOM 1634 C C . ASP A 1 205 ? 27.344 12.409 -4.690 1.00 53.09 205 ASP A C 1
ATOM 1636 O O . ASP A 1 205 ? 27.704 12.615 -5.846 1.00 53.09 205 ASP A O 1
ATOM 1640 N N . GLY A 1 206 ? 27.942 11.490 -3.920 1.00 51.16 206 GLY A N 1
ATOM 1641 C CA . GLY A 1 206 ? 29.049 10.641 -4.387 1.00 51.16 206 GLY A CA 1
ATOM 1642 C C . GLY A 1 206 ? 28.640 9.614 -5.450 1.00 51.16 206 GLY A C 1
ATOM 1643 O O . GLY A 1 206 ? 29.457 9.226 -6.279 1.00 51.16 206 GLY A O 1
ATOM 1644 N N . LEU A 1 207 ? 27.363 9.218 -5.459 1.00 46.59 207 LEU A N 1
ATOM 1645 C CA . LEU A 1 207 ? 26.772 8.323 -6.457 1.00 46.59 207 LEU A CA 1
ATOM 1646 C C . LEU A 1 207 ? 26.415 9.031 -7.774 1.00 46.59 207 LEU A C 1
ATOM 1648 O O . LEU A 1 207 ? 26.237 8.345 -8.770 1.00 46.59 207 LEU A O 1
ATOM 1652 N N . LEU A 1 208 ? 26.338 10.368 -7.816 1.00 49.12 208 LEU A N 1
ATOM 1653 C CA . LEU A 1 208 ? 26.056 11.159 -9.030 1.00 49.12 208 LEU A CA 1
ATOM 1654 C C . LEU A 1 208 ? 27.309 11.371 -9.906 1.00 49.12 208 LEU A C 1
ATOM 1656 O O . LEU A 1 208 ? 27.452 12.406 -10.566 1.00 49.12 208 LEU A O 1
ATOM 1660 N N . GLY A 1 209 ? 28.246 10.417 -9.893 1.00 52.91 209 GLY A N 1
ATOM 1661 C CA . GLY A 1 209 ? 29.346 10.395 -10.854 1.00 52.91 209 GLY A CA 1
ATOM 1662 C C . GLY A 1 209 ? 28.808 10.536 -12.283 1.00 52.91 209 GLY A C 1
ATOM 1663 O O . GLY A 1 209 ? 27.693 10.111 -12.574 1.00 52.91 209 GLY A O 1
ATOM 1664 N N . ARG A 1 210 ? 29.581 11.180 -13.168 1.00 51.09 210 ARG A N 1
ATOM 1665 C CA . ARG A 1 210 ? 29.221 11.435 -14.578 1.00 51.09 210 ARG A CA 1
ATOM 1666 C C . ARG A 1 210 ? 29.257 10.154 -15.422 1.00 51.09 210 ARG A C 1
ATOM 1668 O O . ARG A 1 210 ? 29.982 10.091 -16.412 1.00 51.09 210 ARG A O 1
ATOM 1675 N N . GLU A 1 211 ? 28.531 9.131 -15.013 1.00 56.53 211 GLU A N 1
ATOM 1676 C CA . GLU A 1 211 ? 28.379 7.905 -15.779 1.00 56.53 211 GLU A CA 1
ATOM 1677 C C . GLU A 1 211 ? 26.969 7.894 -16.369 1.00 56.53 211 GLU A C 1
ATOM 1679 O O . GLU A 1 211 ? 25.973 8.046 -15.671 1.00 56.53 211 GLU A O 1
ATOM 1684 N N . GLU A 1 212 ? 26.892 7.819 -17.695 1.00 63.38 212 GLU A N 1
ATOM 1685 C CA . GLU A 1 212 ? 25.644 7.794 -18.454 1.00 63.38 212 GLU A CA 1
ATOM 1686 C C . GLU A 1 212 ? 25.450 6.382 -19.010 1.00 63.38 212 GLU A C 1
ATOM 1688 O O . GLU A 1 212 ? 26.391 5.784 -19.530 1.00 63.38 212 GLU A O 1
ATOM 1693 N N . GLY A 1 213 ? 24.232 5.842 -18.930 1.00 73.50 213 GLY A N 1
ATOM 1694 C CA . GLY A 1 213 ? 23.914 4.538 -19.515 1.00 73.50 213 GLY A CA 1
ATOM 1695 C C . GLY A 1 213 ? 23.033 3.657 -18.638 1.00 73.50 213 GLY A C 1
ATOM 1696 O O . GLY A 1 213 ? 22.660 4.019 -17.525 1.00 73.50 213 GLY A O 1
ATOM 1697 N N . ALA A 1 214 ? 22.680 2.485 -19.166 1.00 75.56 214 ALA A N 1
ATOM 1698 C CA . ALA A 1 214 ? 21.794 1.541 -18.490 1.00 75.56 214 ALA A CA 1
ATOM 1699 C C . ALA A 1 214 ? 22.389 1.009 -17.173 1.00 75.56 214 ALA A C 1
ATOM 1701 O O . ALA A 1 214 ? 21.652 0.908 -16.195 1.00 75.56 214 ALA A O 1
ATOM 1702 N N . ASP A 1 215 ? 23.699 0.746 -17.130 1.00 81.25 215 ASP A N 1
ATOM 1703 C CA . ASP A 1 215 ? 24.406 0.303 -15.920 1.00 81.25 215 ASP A CA 1
ATOM 1704 C C . ASP A 1 215 ? 24.286 1.314 -14.782 1.00 81.25 215 ASP A C 1
ATOM 1706 O O . ASP A 1 215 ? 23.832 0.967 -13.695 1.00 81.25 215 ASP A O 1
ATOM 1710 N N . TYR A 1 216 ? 24.558 2.590 -15.066 1.00 82.81 216 TYR A N 1
ATOM 1711 C CA . TYR A 1 216 ? 24.425 3.663 -14.084 1.00 82.81 216 TYR A CA 1
ATOM 1712 C C . TYR A 1 216 ? 23.003 3.754 -13.512 1.00 82.81 216 TYR A C 1
ATOM 1714 O O . TYR A 1 216 ? 22.814 3.871 -12.301 1.00 82.81 216 TYR A O 1
ATOM 1722 N N . VAL A 1 217 ? 21.975 3.668 -14.364 1.00 82.38 217 VAL A N 1
ATOM 1723 C CA . VAL A 1 217 ? 20.576 3.733 -13.908 1.00 82.38 217 VAL A CA 1
ATOM 1724 C C . VAL A 1 217 ? 20.230 2.534 -13.021 1.00 82.38 217 VAL A C 1
ATOM 1726 O O . VAL A 1 217 ? 19.547 2.703 -12.007 1.00 82.38 217 VAL A O 1
ATOM 1729 N N . LEU A 1 218 ? 20.713 1.337 -13.366 1.00 85.56 218 LEU A N 1
ATOM 1730 C CA . LEU A 1 218 ? 20.526 0.133 -12.556 1.00 85.56 218 LEU A CA 1
ATOM 1731 C C . LEU A 1 218 ? 21.276 0.225 -11.217 1.00 85.56 218 LEU A C 1
ATOM 1733 O O . LEU A 1 218 ? 20.698 -0.132 -10.192 1.00 85.56 218 LEU A O 1
ATOM 1737 N N . ASP A 1 219 ? 22.494 0.772 -11.198 1.00 85.38 219 ASP A N 1
ATOM 1738 C CA . ASP A 1 219 ? 23.287 1.018 -9.983 1.00 85.38 219 ASP A CA 1
ATOM 1739 C C . ASP A 1 219 ? 22.588 1.988 -9.032 1.00 85.38 219 ASP A C 1
ATOM 1741 O O . ASP A 1 219 ? 22.444 1.709 -7.837 1.00 85.38 219 ASP A O 1
ATOM 1745 N N . GLN A 1 220 ? 22.075 3.106 -9.557 1.00 83.31 220 GLN A N 1
ATOM 1746 C CA . GLN A 1 220 ? 21.287 4.041 -8.754 1.00 83.31 220 GLN A CA 1
ATOM 1747 C C . GLN A 1 220 ? 20.015 3.376 -8.220 1.00 83.31 220 GLN A C 1
ATOM 1749 O O . GLN A 1 220 ? 19.687 3.536 -7.041 1.00 83.31 220 GLN A O 1
ATOM 1754 N N . ALA A 1 221 ? 19.297 2.631 -9.066 1.00 85.06 221 ALA A N 1
ATOM 1755 C CA . ALA A 1 221 ? 18.046 1.986 -8.688 1.00 85.06 221 ALA A CA 1
ATOM 1756 C C . ALA A 1 221 ? 18.242 0.918 -7.603 1.00 85.06 221 ALA A C 1
ATOM 1758 O O . ALA A 1 221 ? 17.451 0.853 -6.658 1.00 85.06 221 ALA A O 1
ATOM 1759 N N . GLU A 1 222 ? 19.300 0.116 -7.709 1.00 89.12 222 GLU A N 1
ATOM 1760 C CA . GLU A 1 222 ? 19.674 -0.879 -6.707 1.00 89.12 222 GLU A CA 1
ATOM 1761 C C . GLU A 1 222 ? 20.065 -0.210 -5.389 1.00 89.12 222 GLU A C 1
ATOM 1763 O O . GLU A 1 222 ? 19.520 -0.558 -4.341 1.00 89.12 222 GLU A O 1
ATOM 1768 N N . SER A 1 223 ? 20.952 0.788 -5.436 1.00 85.62 223 SER A N 1
ATOM 1769 C CA . SER A 1 223 ? 21.432 1.498 -4.245 1.00 85.62 223 SER A CA 1
ATOM 1770 C C . SER A 1 223 ? 20.283 2.159 -3.469 1.00 85.62 223 SER A C 1
ATOM 1772 O O . SER A 1 223 ? 20.223 2.073 -2.239 1.00 85.62 223 SER A O 1
ATOM 1774 N N . CYS A 1 224 ? 19.313 2.748 -4.183 1.00 84.62 224 CYS A N 1
ATOM 1775 C CA . CYS A 1 224 ? 18.069 3.281 -3.611 1.00 84.62 224 CYS A CA 1
ATOM 1776 C C . CYS A 1 224 ? 17.251 2.211 -2.887 1.00 84.62 224 CYS A C 1
ATOM 1778 O O . CYS A 1 224 ? 16.811 2.429 -1.757 1.00 84.62 224 CYS A O 1
ATOM 1780 N N . GLN A 1 225 ? 17.056 1.051 -3.511 1.00 87.06 225 GLN A N 1
ATOM 1781 C CA . GLN A 1 225 ? 16.266 -0.029 -2.921 1.00 87.06 225 GLN A CA 1
ATOM 1782 C C . GLN A 1 225 ? 16.977 -0.684 -1.733 1.00 87.06 225 GLN A C 1
ATOM 1784 O O . GLN A 1 225 ? 16.324 -0.979 -0.736 1.00 87.06 225 GLN A O 1
ATOM 1789 N N . GLN A 1 226 ? 18.300 -0.859 -1.794 1.00 88.81 226 GLN A N 1
ATOM 1790 C CA . GLN A 1 226 ? 19.098 -1.441 -0.711 1.00 88.81 226 GLN A CA 1
ATOM 1791 C C . GLN A 1 226 ? 19.094 -0.579 0.550 1.00 88.81 226 GLN A C 1
ATOM 1793 O O . GLN A 1 226 ? 18.927 -1.101 1.648 1.00 88.81 226 GLN A O 1
ATOM 1798 N N . GLN A 1 227 ? 19.237 0.739 0.414 1.00 84.50 227 GLN A N 1
ATOM 1799 C CA . GLN A 1 227 ? 19.172 1.639 1.570 1.00 84.50 227 GLN A CA 1
ATOM 1800 C C . G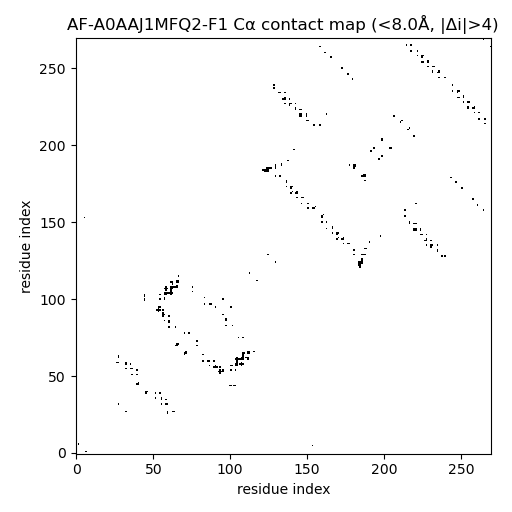LN A 1 227 ? 17.786 1.714 2.184 1.00 84.50 227 GLN A C 1
ATOM 1802 O O . GLN A 1 227 ? 17.640 1.847 3.397 1.00 84.50 227 GLN A O 1
ATOM 1807 N N . TRP A 1 228 ? 16.754 1.637 1.352 1.00 88.06 228 TRP A N 1
ATOM 1808 C CA . TRP A 1 228 ? 15.408 1.580 1.880 1.00 88.06 228 TRP A CA 1
ATOM 1809 C C . TRP A 1 228 ? 15.172 0.256 2.612 1.00 88.06 228 TRP A C 1
ATOM 1811 O O . TRP A 1 228 ? 14.667 0.261 3.733 1.00 88.06 228 TRP A O 1
ATOM 1821 N N . LEU A 1 229 ? 15.622 -0.863 2.035 1.00 88.62 229 LEU A N 1
ATOM 1822 C CA . LEU A 1 229 ? 15.553 -2.187 2.648 1.00 88.62 229 LEU A CA 1
ATOM 1823 C C . LEU A 1 229 ? 16.306 -2.250 3.984 1.00 88.62 229 LEU A C 1
ATOM 1825 O O . LEU A 1 229 ? 15.749 -2.760 4.950 1.00 88.62 229 LEU A O 1
ATOM 1829 N N . SER A 1 230 ? 17.513 -1.689 4.080 1.00 85.44 230 SER A N 1
ATOM 1830 C CA . SER A 1 230 ? 18.270 -1.678 5.339 1.00 85.44 230 SER A CA 1
ATOM 1831 C C . SER A 1 230 ? 17.558 -0.883 6.438 1.00 85.44 230 SER A C 1
ATOM 1833 O O . SER A 1 230 ? 17.612 -1.252 7.611 1.00 85.44 230 SER A O 1
ATOM 1835 N N . ALA A 1 231 ? 16.816 0.166 6.069 1.00 83.94 231 ALA A N 1
ATOM 1836 C CA . ALA A 1 231 ? 15.963 0.894 7.001 1.00 83.94 231 ALA A CA 1
ATOM 1837 C C . ALA A 1 231 ? 14.761 0.055 7.468 1.00 83.94 231 ALA A C 1
ATOM 1839 O O . ALA A 1 231 ? 14.428 0.093 8.653 1.00 83.94 231 ALA A O 1
ATOM 1840 N N . TYR A 1 232 ? 14.140 -0.733 6.579 1.00 84.75 232 TYR A N 1
ATOM 1841 C CA . TYR A 1 232 ? 13.112 -1.706 6.974 1.00 84.75 232 TYR A CA 1
ATOM 1842 C C . TYR A 1 232 ? 13.675 -2.763 7.925 1.00 84.75 232 TYR A C 1
ATOM 1844 O O . TYR A 1 232 ? 13.078 -3.006 8.966 1.00 84.75 232 TYR A O 1
ATOM 1852 N N . GLU A 1 233 ? 14.835 -3.345 7.618 1.00 84.38 233 GLU A N 1
ATOM 1853 C CA . GLU A 1 233 ? 15.486 -4.354 8.465 1.00 84.38 233 GLU A CA 1
ATOM 1854 C C . GLU A 1 233 ? 15.835 -3.797 9.853 1.00 84.38 233 GLU A C 1
ATOM 1856 O O . GLU A 1 233 ? 15.633 -4.470 10.863 1.00 84.38 233 GLU A O 1
ATOM 1861 N N . ALA A 1 234 ? 16.306 -2.549 9.927 1.00 80.75 234 ALA A N 1
ATOM 1862 C CA . ALA A 1 234 ? 16.541 -1.866 11.197 1.00 80.75 234 ALA A CA 1
ATOM 1863 C C . ALA A 1 234 ? 15.234 -1.620 11.971 1.00 80.75 234 ALA A C 1
ATOM 1865 O O . ALA A 1 234 ? 15.205 -1.739 13.196 1.00 80.75 234 ALA A O 1
ATOM 1866 N N . ALA A 1 235 ? 14.141 -1.305 11.270 1.00 80.94 235 ALA A N 1
ATOM 1867 C CA . ALA A 1 235 ? 12.832 -1.107 11.882 1.00 80.94 235 ALA A CA 1
ATOM 1868 C C . ALA A 1 235 ? 12.178 -2.416 12.352 1.00 80.94 235 ALA A C 1
ATOM 1870 O O . ALA A 1 235 ? 11.519 -2.422 13.389 1.00 80.94 235 ALA A O 1
ATOM 1871 N N . GLU A 1 236 ? 12.403 -3.530 11.655 1.00 79.75 236 GLU A N 1
ATOM 1872 C CA . GLU A 1 236 ? 11.940 -4.865 12.057 1.00 79.75 236 GLU A CA 1
ATOM 1873 C C . GLU A 1 236 ? 12.587 -5.349 13.369 1.00 79.75 236 GLU A C 1
ATOM 1875 O O . GLU A 1 236 ? 11.983 -6.135 14.096 1.00 79.75 236 GLU A O 1
ATOM 1880 N N . GLN A 1 237 ? 13.780 -4.852 13.720 1.00 77.44 237 GLN A N 1
ATOM 1881 C CA . GLN A 1 237 ? 14.430 -5.147 15.007 1.00 77.44 237 GLN A CA 1
ATOM 1882 C C . GLN A 1 237 ? 13.763 -4.433 16.197 1.00 77.44 237 GLN A C 1
ATOM 1884 O O . GLN A 1 237 ? 14.011 -4.791 17.352 1.00 77.44 237 GLN A O 1
ATOM 1889 N N . ALA A 1 238 ? 12.918 -3.428 15.945 1.00 77.06 238 ALA A N 1
ATOM 1890 C CA . ALA A 1 238 ? 12.182 -2.724 16.986 1.00 77.06 238 ALA A CA 1
ATOM 1891 C C . ALA A 1 238 ? 10.907 -3.484 17.397 1.00 77.06 238 ALA A C 1
ATOM 1893 O O . ALA A 1 238 ? 10.284 -4.193 16.607 1.00 77.06 238 ALA A O 1
ATOM 1894 N N . ARG A 1 239 ? 10.464 -3.301 18.649 1.00 75.88 239 ARG A N 1
ATOM 1895 C CA . ARG A 1 239 ? 9.178 -3.840 19.127 1.00 75.88 239 ARG A CA 1
ATOM 1896 C C . ARG A 1 239 ? 8.022 -3.027 18.548 1.00 75.88 239 ARG A C 1
ATOM 1898 O O . ARG A 1 239 ? 7.544 -2.080 19.165 1.00 75.88 239 ARG A O 1
ATOM 1905 N N . LEU A 1 240 ? 7.591 -3.401 17.350 1.00 80.06 240 LEU A N 1
ATOM 1906 C CA . LEU A 1 240 ? 6.469 -2.775 16.660 1.00 80.06 240 LEU A CA 1
ATOM 1907 C C . LEU A 1 240 ? 5.150 -3.505 16.950 1.00 80.06 240 LEU A C 1
ATOM 1909 O O . LEU A 1 240 ? 5.145 -4.725 17.141 1.00 80.06 240 LEU A O 1
ATOM 1913 N N . PRO A 1 241 ? 4.008 -2.795 16.918 1.00 82.44 241 PRO A N 1
ATOM 1914 C CA . PRO A 1 241 ? 2.701 -3.429 16.825 1.00 82.44 241 PRO A CA 1
ATOM 1915 C C . PRO A 1 241 ? 2.652 -4.420 15.659 1.00 82.44 241 PRO A C 1
ATOM 1917 O O . PRO A 1 241 ? 3.179 -4.150 14.578 1.00 82.44 241 PRO A O 1
ATOM 1920 N N . ARG A 1 242 ? 1.973 -5.554 15.860 1.00 78.25 242 ARG A N 1
ATOM 1921 C CA . ARG A 1 242 ? 1.930 -6.659 14.889 1.00 78.25 242 ARG A CA 1
ATOM 1922 C C . ARG A 1 242 ? 1.517 -6.206 13.485 1.00 78.25 242 ARG A C 1
ATOM 1924 O O . ARG A 1 242 ? 2.171 -6.576 12.519 1.00 78.25 242 ARG A O 1
ATOM 1931 N N . ALA A 1 243 ? 0.495 -5.356 13.384 1.00 77.50 243 ALA A N 1
ATOM 1932 C CA . ALA A 1 243 ? 0.022 -4.829 12.105 1.00 77.50 243 ALA A CA 1
ATOM 1933 C C . ALA A 1 243 ? 1.108 -4.041 11.345 1.00 77.50 243 ALA A C 1
ATOM 1935 O O . ALA A 1 243 ? 1.220 -4.159 10.129 1.00 77.50 243 ALA A O 1
ATOM 1936 N N . LEU A 1 244 ? 1.937 -3.267 12.055 1.00 84.19 244 LEU A N 1
ATOM 1937 C CA . LEU A 1 244 ? 3.038 -2.515 11.450 1.00 84.19 244 LEU A CA 1
ATOM 1938 C C . LEU A 1 244 ? 4.192 -3.433 11.054 1.00 84.19 244 LEU A C 1
ATOM 1940 O O . LEU A 1 244 ? 4.717 -3.295 9.955 1.00 84.19 244 LEU A O 1
ATOM 1944 N N . SER A 1 245 ? 4.545 -4.400 11.904 1.00 85.88 245 SER A N 1
ATOM 1945 C CA . SER A 1 245 ? 5.574 -5.395 11.586 1.00 85.88 245 SER A CA 1
ATOM 1946 C C . SER A 1 245 ? 5.217 -6.206 10.334 1.00 85.88 245 SER A C 1
ATOM 1948 O O . SER A 1 245 ? 6.060 -6.372 9.458 1.00 85.88 245 SER A O 1
ATOM 1950 N N . GLU A 1 246 ? 3.957 -6.631 10.191 1.00 85.81 246 GLU A N 1
ATOM 1951 C CA . GLU A 1 246 ? 3.479 -7.357 9.006 1.00 85.81 246 GLU A CA 1
ATOM 1952 C C . GLU A 1 246 ? 3.574 -6.507 7.726 1.00 85.81 246 GLU A C 1
ATOM 1954 O O . GLU A 1 246 ? 3.977 -7.016 6.676 1.00 85.81 246 GLU A O 1
ATOM 1959 N N . ILE A 1 247 ? 3.252 -5.208 7.805 1.00 87.00 247 ILE A N 1
ATOM 1960 C CA . ILE A 1 247 ? 3.405 -4.280 6.676 1.00 87.00 247 ILE A CA 1
ATOM 1961 C C . ILE A 1 247 ? 4.882 -4.128 6.316 1.00 87.00 247 ILE A C 1
ATOM 1963 O O . ILE A 1 247 ? 5.238 -4.369 5.164 1.00 87.00 247 ILE A O 1
ATOM 1967 N N . LEU A 1 248 ? 5.743 -3.777 7.278 1.00 86.62 248 LEU A N 1
ATOM 1968 C CA . LEU A 1 248 ? 7.175 -3.591 7.025 1.00 86.62 248 LEU A CA 1
ATOM 1969 C C . LEU A 1 248 ? 7.805 -4.847 6.415 1.00 86.62 248 LEU A C 1
ATOM 1971 O O . LEU A 1 248 ? 8.504 -4.742 5.411 1.00 86.62 248 LEU A O 1
ATOM 1975 N N . HIS A 1 249 ? 7.470 -6.025 6.942 1.00 86.38 249 HIS A N 1
ATOM 1976 C CA . HIS A 1 249 ? 7.976 -7.298 6.440 1.00 86.38 249 HIS A CA 1
ATOM 1977 C C . HIS A 1 249 ? 7.525 -7.599 5.006 1.00 86.38 249 HIS A C 1
ATOM 1979 O O . HIS A 1 249 ? 8.313 -7.992 4.147 1.00 86.38 249 HIS A O 1
ATOM 1985 N N . ARG A 1 250 ? 6.248 -7.364 4.686 1.00 87.06 250 ARG A N 1
ATOM 1986 C CA . ARG A 1 250 ? 5.761 -7.529 3.310 1.00 87.06 250 ARG A CA 1
ATOM 1987 C C . ARG A 1 250 ? 6.461 -6.568 2.345 1.00 87.06 250 ARG A C 1
ATOM 1989 O O . ARG A 1 250 ? 6.773 -6.948 1.215 1.00 87.06 250 ARG A O 1
ATOM 1996 N N . GLN A 1 251 ? 6.675 -5.324 2.768 1.00 91.19 251 GLN A N 1
ATOM 1997 C CA . GLN A 1 251 ? 7.345 -4.313 1.955 1.00 91.19 251 GLN A CA 1
ATOM 1998 C C . GLN A 1 251 ? 8.844 -4.626 1.783 1.00 91.19 251 GLN A C 1
ATOM 2000 O O . GLN A 1 251 ? 9.369 -4.457 0.681 1.00 91.19 251 GLN A O 1
ATOM 2005 N N . SER A 1 252 ? 9.515 -5.175 2.802 1.00 87.94 252 SER A N 1
ATOM 2006 C CA . SER A 1 252 ? 10.919 -5.596 2.716 1.00 87.94 252 SER A CA 1
ATOM 2007 C C . SER A 1 252 ? 11.110 -6.753 1.725 1.00 87.94 252 SER A C 1
ATOM 2009 O O . SER A 1 252 ? 12.011 -6.703 0.886 1.00 87.94 252 SER A O 1
ATOM 2011 N N . LEU A 1 253 ? 10.201 -7.736 1.710 1.00 85.62 253 LEU A N 1
ATOM 2012 C CA . LEU A 1 253 ? 10.187 -8.805 0.700 1.00 85.62 253 LEU A CA 1
ATOM 2013 C C . LEU A 1 253 ? 10.013 -8.269 -0.731 1.00 85.62 253 LEU A C 1
ATOM 2015 O O . LEU A 1 253 ? 10.698 -8.726 -1.646 1.00 85.62 253 LEU A O 1
ATOM 2019 N N . MET A 1 254 ? 9.137 -7.279 -0.933 1.00 87.75 254 MET A N 1
ATOM 2020 C CA . MET A 1 254 ? 8.959 -6.633 -2.242 1.00 87.75 254 MET A CA 1
ATOM 2021 C C . MET A 1 254 ? 10.247 -5.952 -2.720 1.00 87.75 254 MET A C 1
ATOM 2023 O O . MET A 1 254 ? 10.631 -6.113 -3.877 1.00 87.75 254 MET A O 1
ATOM 2027 N N . LEU A 1 255 ? 10.938 -5.224 -1.835 1.00 88.00 255 LEU A N 1
ATOM 2028 C CA . LEU A 1 255 ? 12.205 -4.569 -2.174 1.00 88.00 255 LEU A CA 1
ATOM 2029 C C . LEU A 1 255 ? 13.316 -5.572 -2.499 1.00 88.00 255 LEU A C 1
ATOM 2031 O O . LEU A 1 255 ? 14.065 -5.345 -3.445 1.00 88.00 255 LEU A O 1
ATOM 2035 N N . ARG A 1 256 ? 13.392 -6.702 -1.785 1.00 86.19 256 ARG A N 1
ATOM 2036 C CA . ARG A 1 256 ? 14.315 -7.796 -2.137 1.00 86.19 256 ARG A CA 1
ATOM 2037 C C . ARG A 1 256 ? 14.049 -8.317 -3.550 1.00 86.19 256 ARG A C 1
ATOM 2039 O O . ARG A 1 256 ? 14.981 -8.414 -4.339 1.00 86.19 256 ARG A O 1
ATOM 2046 N N . GLY A 1 257 ? 12.782 -8.555 -3.895 1.00 83.44 257 GLY A N 1
ATOM 2047 C CA . GLY A 1 257 ? 12.401 -8.982 -5.245 1.00 83.44 257 GLY A CA 1
ATOM 2048 C C . GLY A 1 257 ? 12.743 -7.950 -6.326 1.00 83.44 257 GLY A C 1
ATOM 2049 O O . GLY A 1 257 ? 13.147 -8.316 -7.428 1.00 83.44 257 GLY A O 1
ATOM 2050 N N . HIS A 1 258 ? 12.638 -6.653 -6.020 1.00 87.25 258 HIS A N 1
ATOM 2051 C CA . HIS A 1 258 ? 13.087 -5.599 -6.932 1.00 87.25 258 HIS A CA 1
ATOM 2052 C C . HIS A 1 258 ? 14.610 -5.634 -7.158 1.00 87.25 258 HIS A C 1
ATOM 2054 O O . HIS A 1 258 ? 15.059 -5.534 -8.302 1.00 87.25 258 HIS A O 1
ATOM 2060 N N . ILE A 1 259 ? 15.403 -5.824 -6.100 1.00 88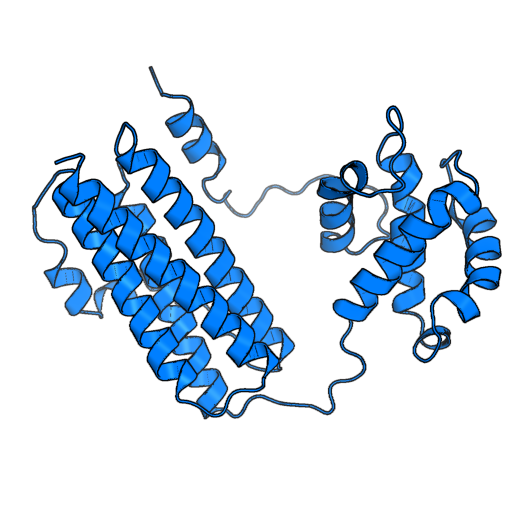.06 259 ILE A N 1
ATOM 2061 C CA . ILE A 1 259 ? 16.867 -5.931 -6.196 1.00 88.06 259 ILE A CA 1
ATOM 2062 C C . ILE A 1 259 ? 17.257 -7.158 -7.033 1.00 88.06 259 ILE A C 1
ATOM 2064 O O . ILE A 1 259 ? 18.070 -7.047 -7.949 1.00 88.06 259 ILE A O 1
ATOM 2068 N N . GLU A 1 260 ? 16.620 -8.306 -6.794 1.00 86.38 260 GLU A N 1
ATOM 2069 C CA . GLU A 1 260 ? 16.837 -9.523 -7.585 1.00 86.38 260 GLU A CA 1
ATOM 2070 C C . GLU A 1 260 ? 16.493 -9.320 -9.067 1.00 86.38 260 GLU A C 1
ATOM 2072 O O . GLU A 1 260 ? 17.225 -9.781 -9.945 1.00 86.38 260 GLU A O 1
ATOM 2077 N N . ALA A 1 261 ? 15.416 -8.588 -9.371 1.00 82.00 261 ALA A N 1
ATOM 2078 C CA . ALA A 1 261 ? 15.059 -8.250 -10.746 1.00 82.00 261 ALA A CA 1
ATOM 2079 C C . ALA A 1 261 ? 16.123 -7.365 -11.419 1.00 82.00 261 ALA A C 1
ATOM 2081 O O . ALA A 1 261 ? 16.411 -7.551 -12.602 1.00 82.00 261 ALA A O 1
ATOM 2082 N N . ILE A 1 262 ? 16.746 -6.441 -10.680 1.00 86.75 262 ILE A N 1
ATOM 2083 C CA . ILE A 1 262 ? 17.867 -5.632 -11.185 1.00 86.75 262 ILE A CA 1
ATOM 2084 C C . ILE A 1 262 ? 19.096 -6.508 -11.451 1.00 86.75 262 ILE A C 1
ATOM 2086 O O . ILE A 1 262 ? 19.699 -6.404 -12.520 1.00 86.75 262 ILE A O 1
ATOM 2090 N N . HIS A 1 263 ? 19.442 -7.416 -10.534 1.00 86.38 263 HIS A N 1
ATOM 2091 C CA . HIS A 1 263 ? 20.542 -8.369 -10.739 1.00 86.38 263 HIS A CA 1
ATOM 2092 C C . HIS A 1 263 ? 20.303 -9.266 -11.951 1.00 86.38 263 HIS A C 1
ATOM 2094 O O . HIS A 1 263 ? 21.226 -9.532 -12.722 1.00 86.38 263 HIS A O 1
ATOM 2100 N N . TRP A 1 264 ? 19.059 -9.704 -12.151 1.00 88.69 264 TRP A N 1
ATOM 2101 C CA . TRP A 1 264 ? 18.667 -10.464 -13.331 1.00 88.69 264 TRP A CA 1
ATOM 2102 C C . TRP A 1 264 ? 18.853 -9.644 -14.614 1.00 88.69 264 TRP A C 1
ATOM 2104 O O . TRP A 1 264 ? 19.449 -10.146 -15.566 1.00 88.69 264 TRP A O 1
ATOM 2114 N N . LEU A 1 265 ? 18.421 -8.377 -14.634 1.00 83.12 265 LEU A N 1
ATOM 2115 C CA . LEU A 1 265 ? 18.633 -7.494 -15.786 1.00 83.12 265 LEU A CA 1
ATOM 2116 C C . LEU A 1 265 ? 20.122 -7.347 -16.109 1.00 83.12 265 LEU A C 1
ATOM 2118 O O . LEU A 1 265 ? 20.495 -7.540 -17.260 1.00 83.12 265 LEU A O 1
ATOM 2122 N N . ARG A 1 266 ? 20.981 -7.101 -15.112 1.00 84.44 266 ARG A N 1
ATOM 2123 C CA . ARG A 1 266 ? 22.432 -7.013 -15.347 1.00 84.44 266 ARG A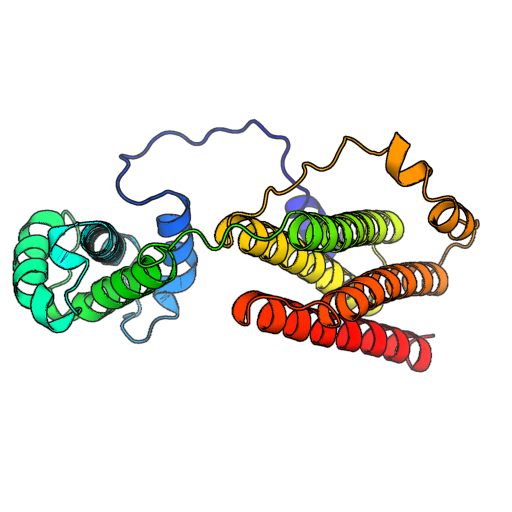 CA 1
ATOM 2124 C C . ARG A 1 266 ? 23.031 -8.296 -15.907 1.00 84.44 266 ARG A C 1
ATOM 2126 O O . ARG A 1 266 ? 23.931 -8.234 -16.723 1.00 84.44 266 ARG A O 1
ATOM 2133 N N . ARG A 1 267 ? 22.557 -9.462 -15.464 1.00 84.56 267 ARG A N 1
ATOM 2134 C CA . ARG A 1 267 ? 23.129 -10.752 -15.873 1.00 84.56 267 ARG A CA 1
ATOM 2135 C C . ARG A 1 267 ? 22.739 -11.179 -17.290 1.00 84.56 267 ARG A C 1
ATOM 2137 O O . ARG A 1 267 ? 23.460 -11.973 -17.890 1.00 84.56 267 ARG A O 1
ATOM 2144 N N . TYR A 1 268 ? 21.575 -10.751 -17.775 1.00 78.44 268 TYR A N 1
ATOM 2145 C CA . TYR A 1 268 ? 20.989 -11.277 -19.013 1.00 78.44 268 TYR A CA 1
ATOM 2146 C C . TYR A 1 268 ? 20.721 -10.222 -20.091 1.00 78.44 268 TYR A C 1
ATOM 2148 O O . TYR A 1 268 ? 20.429 -10.602 -21.224 1.00 78.44 268 TYR A O 1
ATOM 2156 N N . MET A 1 269 ? 20.792 -8.927 -19.767 1.00 75.12 269 MET A N 1
ATOM 2157 C CA . MET A 1 269 ? 20.541 -7.837 -20.720 1.00 75.12 269 MET A CA 1
ATOM 2158 C C . MET A 1 269 ? 21.761 -6.969 -21.037 1.00 75.12 269 MET A C 1
ATOM 2160 O O . MET A 1 269 ? 21.684 -6.185 -21.985 1.00 75.12 269 MET A O 1
ATOM 2164 N N . LEU A 1 270 ? 22.833 -7.090 -20.255 1.00 69.00 270 LEU A N 1
ATOM 2165 C CA . LEU A 1 270 ? 24.090 -6.349 -20.366 1.00 69.00 270 LEU A CA 1
ATOM 2166 C C . LEU A 1 270 ? 25.243 -7.355 -20.438 1.00 69.00 270 LEU A C 1
ATOM 2168 O O . LEU A 1 270 ? 26.178 -7.100 -21.226 1.00 69.00 270 LEU A O 1
#

Mean predicted aligned error: 17.25 Å

Radius of gyration: 22.94 Å; Cα contacts (8 Å, |Δi|>4): 204; chains: 1; bounding box: 65×35×55 Å